Protein AF-A0A959GNX1-F1 (afdb_monomer_lite)

Sequence (245 aa):
MPGQNNDSDHQLISRFFEKELSAEEERTVDKRIQAEPAFAEKVAHFMALHRGARELQKEELEKLYPSGPPAGRRLPWWLWTGLALTLALALYLFFGKGQMPVPPPSGQPIALQTGLAAHEEARRQDPEYFATTMGGDWKADYRAGRYAKARQKLNAELDASDNLANKSRFCYYAGLLNLYPEDEPADLDRAITCLEIAQKEKEDAPLYLLIAYVQAGQLEKARALAAELSAEQMEGLPPKVRQAL

Secondary structure (DSSP, 8-state):
--SHHHHHHHHHHHHHHTT-S-HHHHHHHHHHHHH-HHHHHHHHHHHHHHHHHHHHHHHHHHHHS------PPPPPHHHHHHHHHHHHHHHHHHHSS----PPPPTTS------HHHHHHHHHHS-TTTTTTS---THHHHHHTT-HHHHHHHHHHHHHT-S-SGGGHHHHHHHHHHHHS-SSS---HHHHHHHHHHHTTT-TTHHHHHHHHHHHTT-HHHHHHHHTTS-HHHHHTS-HHHHHH-

Foldseek 3Di:
DPPPVVVVLVVLLVCLVLVVDDPVSVVVLVVCCVVPVVSVVVSVVVVVVLVVVVVVVVVVVCVVDVDDDDPDDDDDPVVVVVVVVVVVVVCCVVPVDDDDPDPPPPDAAQQPPALVSVLVVLCVVCVVCLPPNDDFPLSVCSVVVVLQSSLVRLVVVCVSHPDCLVVLVSLLSNLSSQCHPDPDHRPLVSNLVSLVSNVVPDVCSLQSNLVSCVVVVVLVVSVVSVVVDDPSNLVSHDPVSNVSD

pLDDT: mean 73.05, std 14.88, range [36.09, 92.12]

Radius of gyration: 23.19 Å; chains: 1; bounding box: 75×51×50 Å

Structure (mmCIF, N/CA/C/O backbone):
data_AF-A0A959GNX1-F1
#
_entry.id   AF-A0A959GNX1-F1
#
loop_
_atom_site.group_PDB
_atom_site.id
_atom_site.type_symbol
_atom_site.label_atom_id
_atom_site.label_alt_id
_atom_site.label_comp_id
_atom_site.label_asym_id
_atom_site.label_entity_id
_atom_site.label_seq_id
_atom_site.pdbx_PDB_ins_code
_atom_site.Cartn_x
_atom_site.Cartn_y
_atom_site.Cartn_z
_atom_site.occupancy
_atom_site.B_iso_or_equiv
_atom_site.auth_seq_id
_atom_site.auth_comp_id
_atom_site.auth_asym_id
_atom_site.auth_atom_id
_atom_site.pdbx_PDB_model_num
ATOM 1 N N . MET A 1 1 ? 42.366 -17.844 -9.163 1.00 36.09 1 MET A N 1
ATOM 2 C CA . MET A 1 1 ? 41.399 -17.708 -8.053 1.00 36.09 1 MET A CA 1
ATOM 3 C C . MET A 1 1 ? 40.017 -17.461 -8.663 1.00 36.09 1 MET A C 1
ATOM 5 O O . MET A 1 1 ? 39.846 -16.385 -9.213 1.00 36.09 1 MET A O 1
ATOM 9 N N . PRO A 1 2 ? 39.086 -18.438 -8.686 1.00 40.41 2 PRO A N 1
ATOM 10 C CA . PRO A 1 2 ? 37.860 -18.359 -9.500 1.00 40.41 2 PRO A CA 1
ATOM 11 C C . PRO A 1 2 ? 36.574 -17.938 -8.749 1.00 40.41 2 PRO A C 1
ATOM 13 O O . PRO A 1 2 ? 35.503 -17.976 -9.339 1.00 40.41 2 PRO A O 1
ATOM 16 N N . GLY A 1 3 ? 36.645 -17.554 -7.468 1.00 42.12 3 GLY A N 1
ATOM 17 C CA . GLY A 1 3 ? 35.448 -17.339 -6.635 1.00 42.12 3 GLY A CA 1
ATOM 18 C C . GLY A 1 3 ? 34.850 -15.924 -6.641 1.00 42.12 3 GLY A C 1
ATOM 19 O O . GLY A 1 3 ? 33.643 -15.789 -6.523 1.00 42.12 3 GLY A O 1
ATOM 20 N N . GLN A 1 4 ? 35.654 -14.868 -6.811 1.00 41.16 4 GLN A N 1
ATOM 21 C CA . GLN A 1 4 ? 35.177 -13.486 -6.597 1.00 41.16 4 GLN A CA 1
ATOM 22 C C . GLN A 1 4 ? 34.361 -12.893 -7.759 1.00 41.16 4 GLN A C 1
ATOM 24 O O . GLN A 1 4 ? 33.476 -12.079 -7.518 1.00 41.16 4 GLN A O 1
ATOM 29 N N . ASN A 1 5 ? 34.607 -13.309 -9.007 1.00 49.75 5 ASN A N 1
ATOM 30 C CA . ASN A 1 5 ? 33.861 -12.780 -10.160 1.00 49.75 5 ASN A CA 1
ATOM 31 C C . ASN A 1 5 ? 32.436 -13.347 -10.266 1.00 49.75 5 ASN A C 1
ATOM 33 O O . ASN A 1 5 ? 31.571 -12.699 -10.847 1.00 49.75 5 ASN A O 1
ATOM 37 N N . ASN A 1 6 ? 32.168 -14.536 -9.710 1.00 57.22 6 ASN A N 1
ATOM 38 C CA . ASN A 1 6 ? 30.833 -15.132 -9.785 1.00 57.22 6 ASN A CA 1
ATOM 39 C C . ASN A 1 6 ? 29.820 -14.378 -8.915 1.00 57.22 6 ASN A C 1
ATOM 41 O O . ASN A 1 6 ? 28.733 -14.089 -9.403 1.00 57.22 6 ASN A O 1
ATOM 45 N N . ASP A 1 7 ? 30.180 -13.991 -7.689 1.00 60.91 7 ASP A N 1
ATOM 46 C CA . ASP A 1 7 ? 29.259 -13.278 -6.789 1.00 60.91 7 ASP A CA 1
ATOM 47 C C . ASP A 1 7 ? 28.910 -11.874 -7.308 1.00 60.91 7 ASP A C 1
ATOM 49 O O . ASP A 1 7 ? 27.759 -11.446 -7.233 1.00 60.91 7 ASP A O 1
ATOM 53 N N . SER A 1 8 ? 29.883 -11.185 -7.913 1.00 71.00 8 SER A N 1
ATOM 54 C CA . SER A 1 8 ? 29.674 -9.882 -8.555 1.00 71.00 8 SER A CA 1
ATOM 55 C C . SER A 1 8 ? 28.774 -9.980 -9.791 1.00 71.00 8 SER A C 1
ATOM 57 O O . SER A 1 8 ? 27.892 -9.138 -9.960 1.00 71.00 8 SER A O 1
ATOM 59 N N . ASP A 1 9 ? 28.969 -10.991 -10.643 1.00 76.56 9 ASP A N 1
ATOM 60 C CA . ASP A 1 9 ? 28.123 -11.199 -11.821 1.00 76.56 9 ASP A CA 1
ATOM 61 C C . ASP A 1 9 ? 26.692 -11.571 -11.409 1.00 76.56 9 ASP A C 1
ATOM 63 O O . ASP A 1 9 ? 25.742 -11.056 -11.988 1.00 76.56 9 ASP A O 1
ATOM 67 N N . HIS A 1 10 ? 26.515 -12.418 -10.391 1.00 73.75 10 HIS A N 1
ATOM 68 C CA . HIS A 1 10 ? 25.189 -12.790 -9.897 1.00 73.75 10 HIS A CA 1
ATOM 69 C C . HIS A 1 10 ? 24.420 -11.593 -9.336 1.00 73.75 10 HIS A C 1
ATOM 71 O O . HIS A 1 10 ? 23.265 -11.402 -9.704 1.00 73.75 10 HIS A O 1
ATOM 77 N N . GLN A 1 11 ? 25.056 -10.751 -8.516 1.00 75.50 11 GLN A N 1
ATOM 78 C CA . GLN A 1 11 ? 24.426 -9.531 -8.000 1.00 75.50 11 GLN A CA 1
ATOM 79 C C . GLN A 1 11 ? 24.071 -8.548 -9.119 1.00 75.50 11 GLN A C 1
ATOM 81 O O . GLN A 1 11 ? 22.999 -7.950 -9.094 1.00 75.50 11 GLN A O 1
ATOM 86 N N . LEU A 1 12 ? 24.942 -8.397 -10.122 1.00 79.06 12 LEU A N 1
ATOM 87 C CA . LEU A 1 12 ? 24.686 -7.522 -11.266 1.00 79.06 12 LEU A CA 1
ATOM 88 C C . LEU A 1 12 ? 23.513 -8.027 -12.117 1.00 79.06 12 LEU A C 1
ATOM 90 O O . LEU A 1 12 ? 22.671 -7.232 -12.526 1.00 79.06 12 LEU A O 1
ATOM 94 N N . ILE A 1 13 ? 23.440 -9.339 -12.358 1.00 77.81 13 ILE A N 1
ATOM 95 C CA . ILE A 1 13 ? 22.346 -9.981 -13.099 1.00 77.81 13 ILE A CA 1
ATOM 96 C C . ILE A 1 13 ? 21.031 -9.887 -12.309 1.00 77.81 13 ILE A C 1
ATOM 98 O O . ILE A 1 13 ? 20.000 -9.586 -12.905 1.00 77.81 13 ILE A O 1
ATOM 102 N N . SER A 1 14 ? 21.068 -10.070 -10.984 1.00 73.62 14 SER A N 1
ATOM 103 C CA . SER A 1 14 ? 19.904 -9.878 -10.101 1.00 73.62 14 SER A CA 1
ATOM 104 C C . SER A 1 14 ? 19.381 -8.447 -10.206 1.00 73.62 14 SER A C 1
ATOM 106 O O . SER A 1 14 ? 18.250 -8.233 -10.627 1.00 73.62 14 SER A O 1
ATOM 108 N N . ARG A 1 15 ? 20.251 -7.449 -9.989 1.00 73.94 15 ARG A N 1
ATOM 109 C CA . ARG A 1 15 ? 19.900 -6.022 -10.091 1.00 73.94 15 ARG A CA 1
ATOM 110 C C . ARG A 1 15 ? 19.423 -5.622 -11.488 1.00 73.94 15 ARG A C 1
ATOM 112 O O . ARG A 1 15 ? 18.574 -4.743 -11.612 1.00 73.94 15 ARG A O 1
ATOM 119 N N . PHE A 1 16 ? 19.943 -6.258 -12.541 1.00 79.88 16 PHE A N 1
ATOM 120 C CA . PHE A 1 16 ? 19.471 -6.073 -13.915 1.00 79.88 16 PHE A CA 1
ATOM 121 C C . PHE A 1 16 ? 18.031 -6.578 -14.095 1.00 79.88 16 PHE A C 1
ATOM 123 O O . PHE A 1 16 ? 17.201 -5.855 -14.644 1.00 79.88 16 PHE A O 1
ATOM 130 N N . PHE A 1 17 ? 17.693 -7.770 -13.589 1.00 72.69 17 PHE A N 1
ATOM 131 C CA . PHE A 1 17 ? 16.321 -8.294 -13.647 1.00 72.69 17 PHE A CA 1
ATOM 132 C C . PHE A 1 17 ? 15.344 -7.548 -12.733 1.00 72.69 17 PHE A C 1
ATOM 134 O O . PHE A 1 17 ? 14.187 -7.347 -13.111 1.00 72.69 17 PHE A O 1
ATOM 141 N N . GLU A 1 18 ? 15.829 -7.072 -11.590 1.00 70.19 18 GLU A N 1
ATOM 142 C CA . GLU A 1 18 ? 15.087 -6.277 -10.607 1.00 70.19 18 GLU A CA 1
ATOM 143 C C . GLU A 1 18 ? 14.931 -4.797 -11.028 1.00 70.19 18 GLU A C 1
ATOM 145 O O . GLU A 1 18 ? 14.230 -4.033 -10.367 1.00 70.19 18 GLU A O 1
ATOM 150 N N . LYS A 1 19 ? 15.527 -4.387 -12.164 1.00 69.25 19 LYS A N 1
ATOM 151 C CA . LYS A 1 19 ? 15.549 -3.005 -12.694 1.00 69.25 19 LYS A CA 1
ATOM 152 C C . LYS A 1 19 ? 16.146 -1.971 -11.729 1.00 69.25 19 LYS A C 1
ATOM 154 O O . LYS A 1 19 ? 15.767 -0.802 -11.738 1.00 69.25 19 LYS A O 1
ATOM 159 N N . GLU A 1 20 ? 17.109 -2.395 -10.921 1.00 71.69 20 GLU A N 1
ATOM 160 C CA . GLU A 1 20 ? 17.830 -1.561 -9.950 1.00 71.69 20 GLU A CA 1
ATOM 161 C C . GLU A 1 20 ? 19.125 -0.956 -10.515 1.00 71.69 20 GLU A C 1
ATOM 163 O O . GLU A 1 20 ? 19.941 -0.384 -9.780 1.00 71.69 20 GLU A O 1
ATOM 168 N N . LEU A 1 21 ? 19.349 -1.125 -11.818 1.00 75.12 21 LEU A N 1
ATOM 169 C CA . LEU A 1 21 ? 20.449 -0.506 -12.540 1.00 75.12 21 LEU A CA 1
ATOM 170 C C . LEU A 1 21 ? 20.014 0.849 -13.093 1.00 75.12 21 LEU A C 1
ATOM 172 O O . LEU A 1 21 ? 18.908 1.015 -13.605 1.00 75.12 21 LEU A O 1
ATOM 176 N N . SER A 1 22 ? 20.906 1.831 -13.006 1.00 75.94 22 SER A N 1
ATOM 177 C CA . SER A 1 22 ? 20.746 3.086 -13.735 1.00 75.94 22 SER A CA 1
ATOM 178 C C . SER A 1 22 ? 20.764 2.836 -15.250 1.00 75.94 22 SER A C 1
ATOM 180 O O . SER A 1 22 ? 21.317 1.845 -15.728 1.00 75.94 22 SER A O 1
ATOM 182 N N . ALA A 1 23 ? 20.221 3.765 -16.042 1.00 70.81 23 ALA A N 1
ATOM 183 C CA . ALA A 1 23 ? 20.168 3.627 -17.504 1.00 70.81 23 ALA A CA 1
ATOM 184 C C . ALA A 1 23 ? 21.558 3.476 -18.168 1.00 70.81 23 ALA A C 1
ATOM 186 O O . ALA A 1 23 ? 21.674 2.966 -19.283 1.00 70.81 23 ALA A O 1
ATOM 187 N N . GLU A 1 24 ? 22.625 3.937 -17.510 1.00 74.56 24 GLU A N 1
ATOM 188 C CA . GLU A 1 24 ? 24.009 3.780 -17.971 1.00 74.56 24 GLU A CA 1
ATOM 189 C C . GLU A 1 24 ? 24.571 2.387 -17.645 1.00 74.56 24 GLU A C 1
ATOM 191 O O . GLU A 1 24 ? 25.256 1.779 -18.475 1.00 74.56 24 GLU A O 1
ATOM 196 N N . GLU A 1 25 ? 24.233 1.845 -16.475 1.00 73.81 25 GLU A N 1
ATOM 197 C CA . GLU A 1 25 ? 24.585 0.484 -16.060 1.00 73.81 25 GLU A CA 1
ATOM 198 C C . GLU A 1 25 ? 23.821 -0.566 -16.875 1.00 73.81 25 GLU A C 1
ATOM 200 O O . GLU A 1 25 ? 24.419 -1.539 -17.328 1.00 73.81 25 GLU A O 1
ATOM 205 N N . GLU A 1 26 ? 22.538 -0.336 -17.158 1.00 74.88 26 GLU A N 1
ATOM 206 C CA . GLU A 1 26 ? 21.706 -1.215 -17.991 1.00 74.88 26 GLU A CA 1
ATOM 207 C C . GLU A 1 26 ? 22.290 -1.349 -19.407 1.00 74.88 26 GLU A C 1
ATOM 209 O O . GLU A 1 26 ? 22.545 -2.454 -19.883 1.00 74.88 26 GLU A O 1
ATOM 214 N N . ARG A 1 27 ? 22.670 -0.223 -20.030 1.00 80.56 27 ARG A N 1
ATOM 215 C CA . ARG A 1 27 ? 23.379 -0.215 -21.325 1.00 80.56 27 ARG A CA 1
ATOM 216 C C . ARG A 1 27 ? 24.722 -0.942 -21.278 1.00 80.56 27 ARG A C 1
ATOM 218 O O . ARG A 1 27 ? 25.195 -1.422 -22.309 1.00 80.56 27 ARG A O 1
ATOM 225 N N . THR A 1 28 ? 25.373 -0.971 -20.120 1.00 82.06 28 THR A N 1
ATOM 226 C CA . THR A 1 28 ? 26.649 -1.669 -19.930 1.00 82.06 28 THR A CA 1
ATOM 227 C C . THR A 1 28 ? 26.427 -3.176 -19.833 1.00 82.06 28 THR A C 1
ATOM 229 O O . THR A 1 28 ? 27.155 -3.935 -20.472 1.00 82.06 28 THR A O 1
ATOM 232 N N . VAL A 1 29 ? 25.383 -3.609 -19.124 1.00 81.75 29 VAL A N 1
ATOM 233 C CA . VAL A 1 29 ? 24.965 -5.014 -19.056 1.00 81.75 29 VAL A CA 1
ATOM 234 C C . VAL A 1 29 ? 24.507 -5.519 -20.424 1.00 81.75 29 VAL A C 1
ATOM 236 O O . VAL A 1 29 ? 24.980 -6.566 -20.854 1.00 81.75 29 VAL A O 1
ATOM 239 N N . ASP A 1 30 ? 23.711 -4.748 -21.169 1.00 79.19 30 ASP A N 1
ATOM 240 C CA . ASP A 1 30 ? 23.281 -5.099 -22.531 1.00 79.19 30 ASP A CA 1
ATOM 241 C C . ASP A 1 30 ? 24.466 -5.308 -23.479 1.00 79.19 30 ASP A C 1
ATOM 243 O O . ASP A 1 30 ? 24.535 -6.294 -24.218 1.00 79.19 30 ASP A O 1
ATOM 247 N N . LYS A 1 31 ? 25.445 -4.396 -23.435 1.00 83.12 31 LYS A N 1
ATOM 248 C CA . LYS A 1 31 ? 26.683 -4.532 -24.212 1.00 83.12 31 LYS A CA 1
ATOM 249 C C . LYS A 1 31 ? 27.473 -5.766 -23.797 1.00 83.12 31 LYS A C 1
ATOM 251 O O . LYS A 1 31 ? 28.038 -6.438 -24.656 1.00 83.12 31 LYS A O 1
ATOM 256 N N . ARG A 1 32 ? 27.505 -6.080 -22.502 1.00 85.56 32 ARG A N 1
ATOM 257 C CA . ARG A 1 32 ? 28.223 -7.239 -21.969 1.00 85.56 32 ARG A CA 1
ATOM 258 C C . ARG A 1 32 ? 27.544 -8.555 -22.350 1.00 85.56 32 ARG A C 1
ATOM 260 O O . ARG A 1 32 ? 28.236 -9.482 -22.744 1.00 85.56 32 ARG A O 1
ATOM 267 N N . ILE A 1 33 ? 26.211 -8.615 -22.356 1.00 86.19 33 ILE A N 1
ATOM 268 C CA . ILE A 1 33 ? 25.436 -9.759 -22.870 1.00 86.19 33 ILE A CA 1
ATOM 269 C C . ILE A 1 33 ? 25.754 -10.009 -24.350 1.00 86.19 33 ILE A C 1
ATOM 271 O O . ILE A 1 33 ? 25.907 -11.154 -24.765 1.00 86.19 33 ILE A O 1
ATOM 275 N N . GLN A 1 34 ? 25.886 -8.948 -25.150 1.00 81.12 34 GLN A N 1
ATOM 276 C CA . GLN A 1 34 ? 26.221 -9.068 -26.573 1.00 81.12 34 GLN A CA 1
ATOM 277 C C . GLN A 1 34 ? 27.689 -9.451 -26.818 1.00 81.12 34 GLN A C 1
ATOM 279 O O . GLN A 1 34 ? 27.990 -10.100 -27.819 1.00 81.12 34 GLN A O 1
ATOM 284 N N . ALA A 1 35 ? 28.599 -9.043 -25.930 1.00 81.88 35 ALA A N 1
ATOM 285 C CA . ALA A 1 35 ? 30.039 -9.234 -26.092 1.00 81.88 35 ALA A CA 1
ATOM 286 C C . ALA A 1 35 ? 30.583 -10.520 -25.440 1.00 81.88 35 ALA A C 1
ATOM 288 O O . ALA A 1 35 ? 31.584 -11.058 -25.911 1.00 81.88 35 ALA A O 1
ATOM 289 N N . GLU A 1 36 ? 29.952 -11.021 -24.373 1.00 89.38 36 GLU A N 1
ATOM 290 C CA . GLU A 1 36 ? 30.450 -12.128 -23.547 1.00 89.38 36 GLU A CA 1
ATOM 291 C C . GLU A 1 36 ? 29.456 -13.308 -23.526 1.00 89.38 36 GLU A C 1
ATOM 293 O O . GLU A 1 36 ? 28.518 -13.319 -22.723 1.00 89.38 36 GLU A O 1
ATOM 298 N N . PRO A 1 37 ? 29.677 -14.366 -24.335 1.00 82.81 37 PRO A N 1
ATOM 299 C CA . PRO A 1 37 ? 28.780 -15.525 -24.396 1.00 82.81 37 PRO A CA 1
ATOM 300 C C . PRO A 1 37 ? 28.577 -16.230 -23.047 1.00 82.81 37 PRO A C 1
ATOM 302 O O . PRO A 1 37 ? 27.465 -16.631 -22.719 1.00 82.81 37 PRO A O 1
ATOM 305 N N . ALA A 1 38 ? 29.632 -16.327 -22.229 1.00 79.25 38 ALA A N 1
ATOM 306 C CA . ALA A 1 38 ? 29.561 -16.939 -20.900 1.00 79.25 38 ALA A CA 1
ATOM 307 C C . ALA A 1 38 ? 28.703 -16.123 -19.914 1.00 79.25 38 ALA A C 1
ATOM 309 O O . ALA A 1 38 ? 28.078 -16.685 -19.017 1.00 79.25 38 ALA A O 1
ATOM 310 N N . PHE A 1 39 ? 28.653 -14.798 -20.076 1.00 79.12 39 PHE A N 1
ATOM 311 C CA . PHE A 1 39 ? 27.787 -13.930 -19.281 1.00 79.12 39 PHE A CA 1
ATOM 312 C C . PHE A 1 39 ? 26.333 -14.020 -19.770 1.00 79.12 39 PHE A C 1
ATOM 314 O O . PHE A 1 39 ? 25.418 -14.139 -18.958 1.00 79.12 39 PHE A O 1
ATOM 321 N N . ALA A 1 40 ? 26.116 -14.074 -21.089 1.00 79.06 40 ALA A N 1
ATOM 322 C CA . ALA A 1 40 ? 24.795 -14.291 -21.681 1.00 79.06 40 ALA A CA 1
ATOM 323 C C . ALA A 1 40 ? 24.156 -15.622 -21.242 1.00 79.06 40 ALA A C 1
ATOM 325 O O . ALA A 1 40 ? 22.963 -15.666 -20.944 1.00 79.06 40 ALA A O 1
ATOM 326 N N . GLU A 1 41 ? 24.944 -16.697 -21.142 1.00 76.12 41 GLU A N 1
ATOM 327 C CA . GLU A 1 41 ? 24.472 -18.001 -20.663 1.00 76.12 41 GLU A CA 1
ATOM 328 C C . GLU A 1 41 ? 24.028 -17.948 -19.191 1.00 76.12 41 GLU A C 1
ATOM 330 O O . GLU A 1 41 ? 22.965 -18.468 -18.843 1.00 76.12 41 GLU A O 1
ATOM 335 N N . LYS A 1 42 ? 24.772 -17.236 -18.333 1.00 77.88 42 LYS A N 1
ATOM 336 C CA . LYS A 1 42 ? 24.379 -16.996 -16.933 1.00 77.88 42 LYS A CA 1
ATOM 337 C C . LYS A 1 42 ? 23.074 -16.201 -16.830 1.00 77.88 42 LYS A C 1
ATOM 339 O O . LYS A 1 42 ? 22.205 -16.562 -16.039 1.00 77.88 42 LYS A O 1
ATOM 344 N N . VAL A 1 43 ? 22.919 -15.154 -17.643 1.00 78.44 43 VAL A N 1
ATOM 345 C CA . VAL A 1 43 ? 21.694 -14.335 -17.718 1.00 78.44 43 VAL A CA 1
ATOM 346 C C . VAL A 1 43 ? 20.502 -15.184 -18.171 1.00 78.44 43 VAL A C 1
ATOM 348 O O . VAL A 1 43 ? 19.442 -15.139 -17.549 1.00 78.44 43 VAL A O 1
ATOM 351 N N . ALA A 1 44 ? 20.674 -16.013 -19.204 1.00 76.25 44 ALA A N 1
ATOM 352 C CA . ALA A 1 44 ? 19.639 -16.922 -19.694 1.00 76.25 44 ALA A CA 1
ATOM 353 C C . ALA A 1 44 ? 19.240 -17.979 -18.649 1.00 76.25 44 ALA A C 1
ATOM 355 O O . ALA A 1 44 ? 18.053 -18.269 -18.484 1.00 76.25 44 ALA A O 1
ATOM 356 N N . HIS A 1 45 ? 20.210 -18.523 -17.910 1.00 75.12 45 HIS A N 1
ATOM 357 C CA . HIS A 1 45 ? 19.949 -19.457 -16.817 1.00 75.12 45 HIS A CA 1
ATOM 358 C C . HIS A 1 45 ? 19.135 -18.801 -15.691 1.00 75.12 45 HIS A C 1
ATOM 360 O O . HIS A 1 45 ? 18.132 -19.362 -15.244 1.00 75.12 45 HIS A O 1
ATOM 366 N N . PHE A 1 46 ? 19.498 -17.577 -15.298 1.00 75.19 46 PHE A N 1
ATOM 367 C CA . PHE A 1 46 ? 18.735 -16.795 -14.322 1.00 75.19 46 PHE A CA 1
ATOM 368 C C . PHE A 1 46 ? 17.311 -16.490 -14.805 1.00 75.19 46 PHE A C 1
ATOM 370 O O . PHE A 1 46 ? 16.363 -16.657 -14.040 1.00 75.19 46 PHE A O 1
ATOM 377 N N . MET A 1 47 ? 17.122 -16.142 -16.084 1.00 73.00 47 MET A N 1
ATOM 378 C CA . MET A 1 47 ? 15.779 -15.964 -16.656 1.00 73.00 47 MET A CA 1
ATOM 379 C C . MET A 1 47 ? 14.920 -17.223 -16.560 1.00 73.00 47 MET A C 1
ATOM 381 O O . MET A 1 47 ? 13.723 -17.125 -16.285 1.00 73.00 47 MET A O 1
ATOM 385 N N . ALA A 1 48 ? 15.498 -18.392 -16.840 1.00 73.25 48 ALA A N 1
ATOM 386 C CA . ALA A 1 48 ? 14.770 -19.653 -16.808 1.00 73.25 48 ALA A CA 1
ATOM 387 C C . ALA A 1 48 ? 14.291 -19.984 -15.386 1.00 73.25 48 ALA A C 1
ATOM 389 O O . ALA A 1 48 ? 13.125 -20.335 -15.204 1.00 73.25 48 ALA A O 1
ATOM 390 N N . LEU A 1 49 ? 15.152 -19.785 -14.382 1.00 71.56 49 LEU A N 1
ATOM 391 C CA . LEU A 1 49 ? 14.798 -19.950 -12.969 1.00 71.56 49 LEU A CA 1
ATOM 392 C C . LEU A 1 49 ? 13.689 -18.978 -12.542 1.00 71.56 49 LEU A C 1
ATOM 394 O O . LEU A 1 49 ? 12.697 -19.397 -11.945 1.00 71.56 49 LEU A O 1
ATOM 398 N N . HIS A 1 50 ? 13.801 -17.702 -12.920 1.00 63.72 50 HIS A N 1
ATOM 399 C CA . HIS A 1 50 ? 12.793 -16.694 -12.585 1.00 63.72 50 HIS A CA 1
ATOM 400 C C . HIS A 1 50 ? 11.429 -16.975 -13.222 1.00 63.72 50 HIS A C 1
ATOM 402 O O . HIS A 1 50 ? 10.392 -16.755 -12.597 1.00 63.72 50 HIS A O 1
ATOM 408 N N . ARG A 1 51 ? 11.406 -17.466 -14.469 1.00 66.38 51 ARG A N 1
ATOM 409 C CA . ARG A 1 51 ? 10.157 -17.868 -15.136 1.00 66.38 51 ARG A CA 1
ATOM 410 C C . ARG A 1 51 ? 9.506 -19.060 -14.439 1.00 66.38 51 ARG A C 1
ATOM 412 O O . ARG A 1 51 ? 8.304 -19.011 -14.207 1.00 66.38 51 ARG A O 1
ATOM 419 N N . GLY A 1 52 ? 10.293 -20.067 -14.055 1.00 66.31 52 GLY A N 1
ATOM 420 C CA . GLY A 1 52 ? 9.787 -21.234 -13.327 1.00 66.31 52 GLY A CA 1
ATOM 421 C C . GLY A 1 52 ? 9.167 -20.870 -11.974 1.00 66.31 52 GLY A C 1
ATOM 422 O O . GLY A 1 52 ? 8.087 -21.353 -11.643 1.00 66.31 52 GLY A O 1
ATOM 423 N N . ALA A 1 53 ? 9.790 -19.954 -11.226 1.00 62.75 53 ALA A N 1
ATOM 424 C CA . ALA A 1 53 ? 9.241 -19.460 -9.960 1.00 62.75 53 ALA A CA 1
ATOM 425 C C . ALA A 1 53 ? 7.906 -18.711 -10.143 1.00 62.75 53 ALA A C 1
ATOM 427 O O . ALA A 1 53 ? 6.972 -18.906 -9.365 1.00 62.75 53 ALA A O 1
ATOM 428 N N . ARG A 1 54 ? 7.782 -17.905 -11.209 1.00 55.94 54 ARG A N 1
ATOM 429 C CA . ARG A 1 54 ? 6.541 -17.178 -11.534 1.00 55.94 54 ARG A CA 1
ATOM 430 C C . ARG A 1 54 ? 5.395 -18.100 -11.937 1.00 55.94 54 ARG A C 1
ATOM 432 O O . ARG A 1 54 ? 4.253 -17.831 -11.576 1.00 55.94 54 ARG A O 1
ATOM 439 N N . GLU A 1 55 ? 5.674 -19.159 -12.694 1.00 65.75 55 GLU A N 1
ATOM 440 C CA . GLU A 1 55 ? 4.645 -20.130 -13.087 1.00 65.75 55 GLU A CA 1
ATOM 441 C C . GLU A 1 55 ? 4.115 -20.908 -11.879 1.00 65.75 55 GLU A C 1
ATOM 443 O O . GLU A 1 55 ? 2.901 -21.044 -11.741 1.00 65.75 55 GLU A O 1
ATOM 448 N N . LEU A 1 56 ? 4.996 -21.311 -10.956 1.00 62.41 56 LEU A N 1
ATOM 449 C CA . LEU A 1 56 ? 4.603 -21.974 -9.710 1.00 62.41 56 LEU A CA 1
ATOM 450 C C . LEU A 1 56 ? 3.735 -21.074 -8.823 1.00 62.41 56 LEU A C 1
ATOM 452 O O . LEU A 1 56 ? 2.668 -21.498 -8.387 1.00 62.41 56 LEU A O 1
ATOM 456 N N . GLN A 1 57 ? 4.137 -19.816 -8.619 1.00 57.72 57 GLN A N 1
ATOM 457 C CA . GLN A 1 57 ? 3.330 -18.856 -7.857 1.00 57.72 57 GLN A CA 1
ATOM 458 C C . GLN A 1 57 ? 1.972 -18.594 -8.506 1.00 57.72 57 GLN A C 1
ATOM 460 O O . GLN A 1 57 ? 0.966 -18.488 -7.808 1.00 57.72 57 GLN A O 1
ATOM 465 N N . LYS A 1 58 ? 1.917 -18.497 -9.839 1.00 58.25 58 LYS A N 1
ATOM 466 C CA . LYS A 1 58 ? 0.660 -18.284 -10.560 1.00 58.25 58 LYS A CA 1
ATOM 467 C C . LYS A 1 58 ? -0.293 -19.470 -10.397 1.00 58.25 58 LYS A C 1
ATOM 469 O O . LYS A 1 58 ? -1.483 -19.259 -10.181 1.00 58.25 58 LYS A O 1
ATOM 474 N N . GLU A 1 59 ? 0.220 -20.696 -10.464 1.00 59.50 59 GLU A N 1
ATOM 475 C CA . GLU A 1 59 ? -0.578 -21.908 -10.256 1.00 59.50 59 GLU A CA 1
ATOM 476 C C . GLU A 1 59 ? -1.085 -22.016 -8.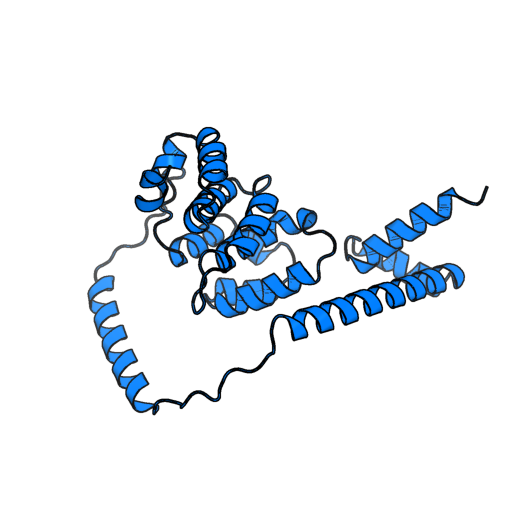805 1.00 59.50 59 GLU A C 1
ATOM 478 O O . GLU A 1 59 ? -2.204 -22.467 -8.556 1.00 59.50 59 GLU A O 1
ATOM 483 N N . GLU A 1 60 ? -0.285 -21.567 -7.836 1.00 60.69 60 GLU A N 1
ATOM 484 C CA . GLU A 1 60 ? -0.656 -21.528 -6.419 1.00 60.69 60 GLU A CA 1
ATOM 485 C C . GLU A 1 60 ? -1.717 -20.448 -6.135 1.00 60.69 60 GLU A C 1
ATOM 487 O O . GLU A 1 60 ? -2.710 -20.708 -5.452 1.00 60.69 60 GLU A O 1
ATOM 492 N N . LEU A 1 61 ? -1.585 -19.273 -6.756 1.00 52.56 61 LEU A N 1
ATOM 493 C CA . LEU A 1 61 ? -2.575 -18.193 -6.716 1.00 52.56 61 LEU A CA 1
ATOM 494 C C . LEU A 1 61 ? -3.901 -18.583 -7.385 1.00 52.56 61 LEU A C 1
ATOM 496 O O . LEU A 1 61 ? -4.958 -18.274 -6.844 1.00 52.56 61 LEU A O 1
ATOM 500 N N . GLU A 1 62 ? -3.880 -19.294 -8.515 1.00 60.00 62 GLU A N 1
ATOM 501 C CA . GLU A 1 62 ? -5.102 -19.786 -9.174 1.00 60.00 62 GLU A CA 1
ATOM 502 C C . GLU A 1 62 ? -5.831 -20.856 -8.342 1.00 60.00 62 GLU A C 1
ATOM 504 O O . GLU A 1 62 ? -7.062 -20.926 -8.376 1.00 60.00 62 GLU A O 1
ATOM 509 N N . LYS A 1 63 ? -5.099 -21.656 -7.553 1.00 59.41 63 LYS A N 1
ATOM 510 C CA . LYS A 1 63 ? -5.685 -22.619 -6.603 1.00 59.41 63 LYS A CA 1
ATOM 511 C C . LYS A 1 63 ? -6.320 -21.934 -5.393 1.00 59.41 63 LYS A C 1
ATOM 513 O O . LYS A 1 63 ? -7.355 -22.398 -4.917 1.00 59.41 63 LYS A O 1
ATOM 518 N N . LEU A 1 64 ? -5.716 -20.851 -4.904 1.00 49.53 64 LEU A N 1
ATOM 519 C CA . LEU A 1 64 ? -6.227 -20.077 -3.767 1.00 49.53 64 LEU A CA 1
ATOM 520 C C . LEU A 1 64 ? -7.379 -19.139 -4.164 1.00 49.53 64 LEU A C 1
ATOM 522 O O . LEU A 1 64 ? -8.281 -18.902 -3.362 1.00 49.53 64 LEU A O 1
ATOM 526 N N . TYR A 1 65 ? -7.387 -18.657 -5.408 1.00 42.59 65 TYR A N 1
ATOM 527 C CA . TYR A 1 65 ? -8.373 -17.715 -5.934 1.00 42.59 65 TYR A CA 1
ATOM 528 C C . TYR A 1 65 ? -8.858 -18.156 -7.325 1.00 42.59 65 TYR A C 1
ATOM 530 O O . TYR A 1 65 ? -8.410 -17.611 -8.340 1.00 42.59 65 TYR A O 1
ATOM 538 N N . PRO A 1 66 ? -9.793 -19.123 -7.414 1.00 50.56 66 PRO A N 1
ATOM 539 C CA . PRO A 1 66 ? -10.377 -19.510 -8.691 1.00 50.56 66 PRO A CA 1
ATOM 540 C C . PRO A 1 66 ? -11.082 -18.299 -9.313 1.00 50.56 66 PRO A C 1
ATOM 542 O O . PRO A 1 66 ? -12.070 -17.777 -8.793 1.00 50.56 66 PRO A O 1
ATOM 545 N N . SER A 1 67 ? -10.547 -17.817 -10.430 1.00 47.91 67 SER A N 1
ATOM 546 C CA . SER A 1 67 ? -11.038 -16.621 -11.104 1.00 47.91 67 SER A CA 1
ATOM 547 C C . SER A 1 67 ? -12.325 -16.927 -11.872 1.00 47.91 67 SER A C 1
ATOM 549 O O . SER A 1 67 ? -12.320 -17.496 -12.960 1.00 47.91 67 SER A O 1
ATOM 551 N N . GLY A 1 68 ? -13.458 -16.508 -11.309 1.00 45.97 68 GLY A N 1
ATOM 552 C CA . GLY A 1 68 ? -14.731 -16.479 -12.018 1.00 45.97 68 GLY A CA 1
ATOM 553 C C . GLY A 1 68 ? -15.811 -15.734 -11.234 1.00 45.97 68 GLY A C 1
ATOM 554 O O . GLY A 1 68 ? -16.331 -16.290 -10.269 1.00 45.97 68 GLY A O 1
ATOM 555 N N . PRO A 1 69 ? -16.207 -14.506 -11.619 1.00 49.75 69 PRO A N 1
ATOM 556 C CA . PRO A 1 69 ? -17.404 -13.906 -11.047 1.00 49.75 69 PRO A CA 1
ATOM 557 C C . PRO A 1 69 ? -18.639 -14.715 -11.491 1.00 49.75 69 PRO A C 1
ATOM 559 O O . PRO A 1 69 ? -18.745 -15.057 -12.675 1.00 49.75 69 PRO A O 1
ATOM 562 N N . PRO A 1 70 ? -19.608 -15.013 -10.600 1.00 48.31 70 PRO A N 1
ATOM 563 C CA . PRO A 1 70 ? -20.888 -15.555 -11.034 1.00 48.31 70 PRO A CA 1
ATOM 564 C C . PRO A 1 70 ? -21.549 -14.541 -11.972 1.00 48.31 70 PRO A C 1
ATOM 566 O O . PRO A 1 70 ? -21.495 -13.335 -11.731 1.00 48.31 70 PRO A O 1
ATOM 569 N N . ALA A 1 71 ? -22.162 -15.022 -13.054 1.00 51.47 71 ALA A N 1
ATOM 570 C CA . ALA A 1 71 ? -22.851 -14.196 -14.041 1.00 51.47 71 ALA A CA 1
ATOM 571 C C . ALA A 1 71 ? -23.973 -13.369 -13.378 1.00 51.47 71 ALA A C 1
ATOM 573 O O . ALA A 1 71 ? -25.114 -13.811 -13.240 1.00 51.47 71 ALA A O 1
ATOM 574 N N . GLY A 1 72 ? -23.630 -12.161 -12.930 1.00 49.38 72 GLY A N 1
ATOM 575 C CA . GLY A 1 72 ? -24.526 -11.244 -12.241 1.00 49.38 72 GLY A CA 1
ATOM 576 C C . GLY A 1 72 ? -25.534 -10.631 -13.207 1.00 49.38 72 GLY A C 1
ATOM 577 O O . GLY A 1 72 ? -25.172 -10.050 -14.232 1.00 49.38 72 GLY A O 1
ATOM 578 N N . ARG A 1 73 ? -26.822 -10.757 -12.873 1.00 53.97 73 ARG A N 1
ATOM 579 C CA . ARG A 1 73 ? -27.940 -10.145 -13.602 1.00 53.97 73 ARG A CA 1
ATOM 580 C C . ARG A 1 73 ? -27.741 -8.628 -13.695 1.00 53.97 73 ARG A C 1
ATOM 582 O O . ARG A 1 73 ? -27.756 -7.934 -12.684 1.00 53.97 73 ARG A O 1
ATOM 589 N N . ARG A 1 74 ? -27.595 -8.110 -14.917 1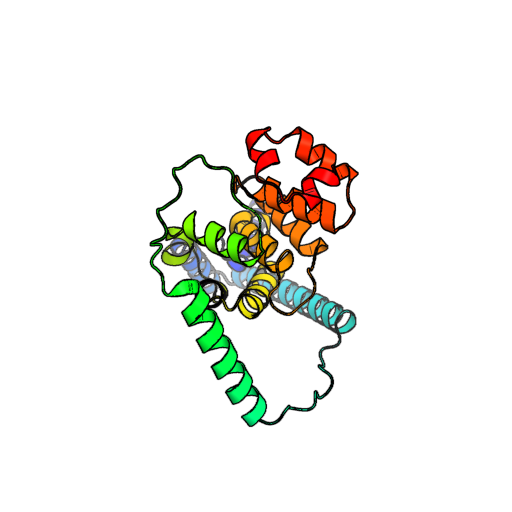.00 58.03 74 ARG A N 1
ATOM 590 C CA . ARG A 1 74 ? -27.530 -6.667 -15.183 1.00 58.03 74 ARG A CA 1
ATOM 591 C C . ARG A 1 74 ? -28.895 -6.030 -14.912 1.00 58.03 74 ARG A C 1
ATOM 593 O O .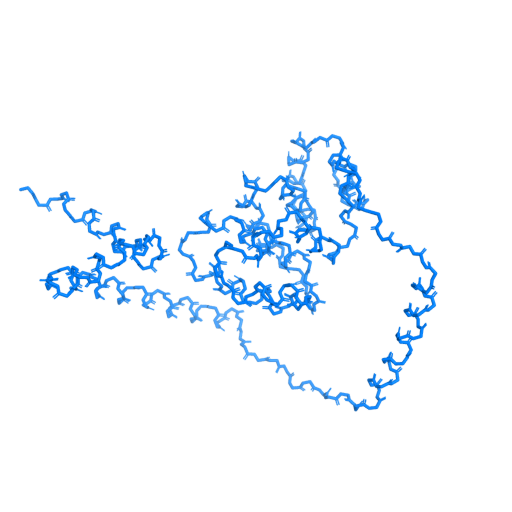 ARG A 1 74 ? -29.881 -6.391 -15.551 1.00 58.03 74 ARG A O 1
ATOM 600 N N . LEU A 1 75 ? -28.944 -5.083 -13.976 1.00 64.06 75 LEU A N 1
ATOM 601 C CA . LEU A 1 75 ? -30.106 -4.217 -13.770 1.00 64.06 75 LEU A CA 1
ATOM 602 C C . LEU A 1 75 ? -30.317 -3.317 -15.000 1.00 64.06 75 LEU A C 1
ATOM 604 O O . LEU A 1 75 ? -29.340 -2.904 -15.633 1.00 64.06 75 LEU A O 1
ATOM 608 N N . PRO A 1 76 ? -31.571 -3.005 -15.358 1.00 73.75 76 PRO A N 1
ATOM 609 C CA . PRO A 1 76 ? -31.865 -2.222 -16.546 1.00 73.75 76 PRO A CA 1
ATOM 610 C C . PRO A 1 76 ? -31.405 -0.762 -16.400 1.00 73.75 76 PRO A C 1
ATOM 612 O O . PRO A 1 76 ? -31.504 -0.149 -15.338 1.00 73.75 76 PRO A O 1
ATOM 615 N N . TRP A 1 77 ? -30.908 -0.202 -17.503 1.00 67.50 77 TRP A N 1
ATOM 616 C CA . TRP A 1 77 ? -30.197 1.082 -17.578 1.00 67.50 77 TRP A CA 1
ATOM 617 C C . TRP A 1 77 ? -30.979 2.306 -17.053 1.00 67.50 77 TRP A C 1
ATOM 619 O O . TRP A 1 77 ? -30.371 3.271 -16.602 1.00 67.50 77 TRP A O 1
ATOM 629 N N . TRP A 1 78 ? -32.314 2.260 -17.046 1.00 67.56 78 TRP A N 1
ATOM 630 C CA . TRP A 1 78 ? -33.174 3.359 -16.588 1.00 67.56 78 TRP A CA 1
ATOM 631 C C . TRP A 1 78 ? -33.199 3.538 -15.058 1.00 67.56 78 TRP A C 1
ATOM 633 O O . TRP A 1 78 ? -33.493 4.627 -14.565 1.00 67.56 78 TRP A O 1
ATOM 643 N N . LEU A 1 79 ? -32.837 2.506 -14.284 1.00 70.94 79 LEU A N 1
ATOM 644 C CA . LEU A 1 79 ? -32.659 2.647 -12.832 1.00 70.94 79 LEU A CA 1
ATOM 645 C C . LEU A 1 79 ? -31.426 3.498 -12.500 1.00 70.94 79 LEU A C 1
ATOM 647 O O . LEU A 1 79 ? -31.448 4.275 -11.546 1.00 70.94 79 LEU A O 1
ATOM 651 N N . TRP A 1 80 ? -30.384 3.426 -13.332 1.00 66.06 80 TRP A N 1
ATOM 652 C CA . TRP A 1 80 ? -29.165 4.218 -13.163 1.00 66.06 80 TRP A CA 1
ATOM 653 C C . TRP A 1 80 ? -29.399 5.707 -13.419 1.00 66.06 80 TRP A C 1
ATOM 655 O O . TRP A 1 80 ? -28.845 6.543 -12.707 1.00 66.06 80 TRP A O 1
ATOM 665 N N . THR A 1 81 ? -30.265 6.058 -14.375 1.00 70.19 81 THR A N 1
ATOM 666 C CA . THR A 1 81 ? -30.595 7.464 -14.659 1.00 70.19 81 THR A CA 1
ATOM 667 C C . THR A 1 81 ? -31.383 8.116 -13.525 1.00 70.19 81 THR A C 1
ATOM 669 O O . THR A 1 81 ? -31.147 9.280 -13.214 1.00 70.19 81 THR A O 1
ATOM 672 N N . GLY A 1 82 ? -32.272 7.362 -12.865 1.00 66.56 82 GLY A N 1
ATOM 673 C CA . GLY A 1 82 ? -32.992 7.846 -11.684 1.00 66.56 82 GLY A CA 1
ATOM 674 C C . GLY A 1 82 ? -32.053 8.100 -10.505 1.00 66.56 82 GLY A C 1
ATOM 675 O O . GLY A 1 82 ? -32.098 9.172 -9.904 1.00 66.56 82 GLY A O 1
ATOM 676 N N . LEU A 1 83 ? -31.145 7.153 -10.239 1.00 67.06 83 LEU A N 1
ATOM 677 C CA . LEU A 1 83 ? -30.174 7.254 -9.148 1.00 67.06 83 LEU A CA 1
ATOM 678 C C . LEU A 1 83 ? -29.212 8.440 -9.342 1.00 67.06 83 LEU A C 1
ATOM 680 O O . LEU A 1 83 ? -28.947 9.190 -8.401 1.00 67.06 83 LEU A O 1
ATOM 684 N N . ALA A 1 84 ? -28.739 8.644 -10.576 1.00 68.62 84 ALA A N 1
ATOM 685 C CA . ALA A 1 84 ? -27.843 9.743 -10.926 1.00 68.62 84 ALA A CA 1
ATOM 686 C C . ALA A 1 84 ? -28.500 11.117 -10.715 1.00 68.62 84 ALA A C 1
ATOM 688 O O . ALA A 1 84 ? -27.863 12.028 -10.187 1.00 68.62 84 ALA A O 1
ATOM 689 N N . LEU A 1 85 ? -29.783 11.260 -11.066 1.00 69.88 85 LEU A N 1
ATOM 690 C CA . LEU A 1 85 ? -30.509 12.521 -10.906 1.00 69.88 85 LEU A CA 1
ATOM 691 C C . LEU A 1 85 ? -30.744 12.858 -9.425 1.00 69.88 85 LEU A C 1
ATOM 693 O O . LEU A 1 85 ? -30.565 14.005 -9.014 1.00 69.88 85 LEU A O 1
ATOM 697 N N . THR A 1 86 ? -31.091 11.856 -8.609 1.00 70.25 86 THR A N 1
ATOM 698 C CA . THR A 1 86 ? -31.262 12.042 -7.160 1.00 70.25 86 THR A CA 1
ATOM 699 C C . THR A 1 86 ? -29.947 12.372 -6.461 1.00 70.25 86 THR A C 1
ATOM 701 O O . THR A 1 86 ? -29.922 13.225 -5.576 1.00 70.25 86 THR A O 1
ATOM 704 N N . LEU A 1 87 ? -28.841 11.756 -6.893 1.00 75.81 87 LEU A N 1
ATOM 705 C CA . LEU A 1 87 ? -27.520 12.008 -6.325 1.00 75.81 87 LEU A CA 1
ATOM 706 C C . LEU A 1 87 ? -27.006 13.406 -6.699 1.00 75.81 87 LEU A C 1
ATOM 708 O O . LEU A 1 87 ? -26.476 14.110 -5.844 1.00 75.81 87 LEU A O 1
ATOM 712 N N . ALA A 1 88 ? -27.226 13.849 -7.941 1.00 70.12 88 ALA A N 1
ATOM 713 C CA . ALA A 1 88 ? -26.856 15.192 -8.386 1.00 70.12 88 ALA A CA 1
ATOM 714 C C . ALA A 1 88 ? -27.625 16.289 -7.629 1.00 70.12 88 ALA A C 1
ATOM 716 O O . ALA A 1 88 ? -27.035 17.293 -7.232 1.00 70.12 88 ALA A O 1
ATOM 717 N N . LEU A 1 89 ? -28.923 16.083 -7.372 1.00 70.75 89 LEU A N 1
ATOM 718 C CA . LEU A 1 89 ? -29.738 17.028 -6.604 1.00 70.75 89 LEU A CA 1
ATOM 719 C C . LEU A 1 89 ? -29.321 17.071 -5.124 1.00 70.75 89 LEU A C 1
ATOM 721 O O . LEU A 1 89 ? -29.242 18.152 -4.540 1.00 70.75 89 LEU A O 1
ATOM 725 N N . ALA A 1 90 ? -28.998 15.916 -4.533 1.00 68.38 90 ALA A N 1
ATOM 726 C CA . ALA A 1 90 ? -28.484 15.834 -3.167 1.00 68.38 90 ALA A CA 1
ATOM 727 C C . ALA A 1 90 ? -27.116 16.529 -3.023 1.00 68.38 90 ALA A C 1
ATOM 729 O O . ALA A 1 90 ? -26.917 17.297 -2.084 1.00 68.38 90 ALA A O 1
ATOM 730 N N . LEU A 1 91 ? -26.204 16.330 -3.983 1.00 70.44 91 LEU A N 1
ATOM 731 C CA . LEU A 1 91 ? -24.892 16.985 -4.013 1.00 70.44 91 LEU A CA 1
ATOM 732 C C . LEU A 1 91 ? -25.006 18.504 -4.196 1.00 70.44 91 LEU A C 1
ATOM 734 O O . LEU A 1 91 ? -24.315 19.256 -3.512 1.00 70.44 91 LEU A O 1
ATOM 738 N N . TYR A 1 92 ? -25.905 18.971 -5.064 1.00 69.50 92 TYR A N 1
ATOM 739 C CA . TYR A 1 92 ? -26.125 20.404 -5.271 1.00 69.50 92 TYR A CA 1
ATOM 740 C C . TYR A 1 92 ? -26.632 21.104 -4.000 1.00 69.50 92 TYR A C 1
ATOM 742 O O . TYR A 1 92 ? -26.183 22.204 -3.674 1.00 69.50 92 TYR A O 1
ATOM 750 N N . LEU A 1 93 ? -27.517 20.450 -3.239 1.00 68.31 93 LEU A N 1
ATOM 751 C CA . LEU A 1 93 ? -28.024 20.987 -1.974 1.00 68.31 93 LEU A CA 1
ATOM 752 C C . LEU A 1 93 ? -26.977 20.967 -0.850 1.00 68.31 93 LEU A C 1
ATOM 754 O O . LEU A 1 93 ? -26.971 21.882 -0.028 1.00 68.31 93 LEU A O 1
ATOM 758 N N . PHE A 1 94 ? -26.083 19.973 -0.822 1.00 58.94 94 PHE A N 1
ATOM 759 C CA . PHE A 1 94 ? -25.051 19.864 0.217 1.00 58.94 94 PHE A CA 1
ATOM 760 C C . PHE A 1 94 ? -23.818 20.749 -0.031 1.00 58.94 94 PHE A C 1
ATOM 762 O O . PHE A 1 94 ? -23.228 21.239 0.927 1.00 58.94 94 PHE A O 1
ATOM 769 N N . PHE A 1 95 ? -23.441 20.996 -1.290 1.00 58.44 95 PHE A N 1
ATOM 770 C CA . PHE A 1 95 ? -22.196 21.702 -1.638 1.00 58.44 95 PHE A CA 1
ATOM 771 C C . PHE A 1 95 ? -22.404 23.098 -2.264 1.00 58.44 95 PHE A C 1
ATOM 773 O O . PHE A 1 95 ? -21.437 23.826 -2.478 1.00 58.44 95 PHE A O 1
ATOM 780 N N . GLY A 1 96 ? -23.648 23.519 -2.534 1.00 46.91 96 GLY A N 1
ATOM 781 C CA . GLY A 1 96 ? -23.965 24.770 -3.243 1.00 46.91 96 GLY A CA 1
ATOM 782 C C . GLY A 1 96 ? -23.736 26.082 -2.474 1.00 46.91 96 GLY A C 1
ATOM 783 O O . GLY A 1 96 ? -23.837 27.157 -3.065 1.00 46.91 96 GLY A O 1
ATOM 784 N N . LYS A 1 97 ? -23.406 26.044 -1.176 1.00 46.03 97 LYS A N 1
ATOM 785 C CA . LYS A 1 97 ? -23.017 27.242 -0.409 1.00 46.03 97 LYS A CA 1
ATOM 786 C C . LYS A 1 97 ? -21.554 27.166 0.016 1.00 46.03 97 LYS A C 1
ATOM 788 O O . LYS A 1 97 ? -21.231 26.674 1.087 1.00 46.03 97 LYS A O 1
ATOM 793 N N . GLY A 1 98 ? -20.714 27.696 -0.871 1.00 51.22 98 GLY A N 1
ATOM 794 C CA . GLY A 1 98 ? -19.363 28.212 -0.654 1.00 51.22 98 GLY A CA 1
ATOM 795 C C . GLY A 1 98 ? -18.668 27.859 0.659 1.00 51.22 98 GLY A C 1
ATOM 796 O O . GLY A 1 98 ? -18.761 28.601 1.632 1.00 51.22 98 GLY A O 1
ATOM 797 N N . GLN A 1 99 ? -17.843 26.820 0.615 1.00 39.88 99 GLN A N 1
ATOM 798 C CA . GLN A 1 99 ? -16.604 26.781 1.380 1.00 39.88 99 GLN A CA 1
ATOM 799 C C . GLN A 1 99 ? -15.494 26.406 0.403 1.00 39.88 99 GLN A C 1
ATOM 801 O O . GLN A 1 99 ? -15.419 25.274 -0.070 1.00 39.88 99 GLN A O 1
ATOM 806 N N . MET A 1 100 ? -14.661 27.385 0.044 1.00 43.12 100 MET A N 1
ATOM 807 C CA . MET A 1 100 ? -13.351 27.058 -0.509 1.00 43.12 100 MET A CA 1
ATOM 808 C C . MET A 1 100 ? -12.588 26.300 0.583 1.00 43.12 100 MET A C 1
ATOM 810 O O . MET A 1 100 ? -12.570 26.786 1.718 1.00 43.12 100 MET A O 1
ATOM 814 N N . PRO A 1 101 ? -11.981 25.138 0.292 1.00 40.03 101 PRO A N 1
ATOM 815 C CA . PRO A 1 101 ? -11.137 24.470 1.265 1.00 40.03 101 PRO A CA 1
ATOM 816 C C . PRO A 1 101 ? -9.918 25.360 1.507 1.00 40.03 101 PRO A C 1
ATOM 818 O O . PRO A 1 101 ? -9.027 25.478 0.668 1.00 40.03 101 PRO A O 1
ATOM 821 N N . VAL A 1 102 ? -9.921 26.035 2.654 1.00 46.72 102 VAL A N 1
ATOM 822 C CA . VAL A 1 102 ? -8.725 26.649 3.220 1.00 46.72 102 VAL A CA 1
ATOM 823 C C . VAL A 1 102 ? -7.743 25.499 3.467 1.00 46.72 102 VAL A C 1
ATOM 825 O O . VAL A 1 102 ? -8.147 24.507 4.081 1.00 46.72 102 VAL A O 1
ATOM 828 N N . PRO A 1 103 ? -6.496 25.564 2.967 1.00 41.47 103 PRO A N 1
ATOM 829 C CA . PRO A 1 103 ? -5.501 24.558 3.305 1.00 41.47 103 PRO A CA 1
ATOM 830 C C . PRO A 1 103 ? -5.354 24.527 4.834 1.00 41.47 103 PRO A C 1
ATOM 832 O O . PRO A 1 103 ? -5.233 25.598 5.440 1.00 41.47 103 PRO A O 1
ATOM 835 N N . PRO A 1 104 ? -5.416 23.351 5.482 1.00 39.97 104 PRO A N 1
ATOM 836 C CA . PRO A 1 104 ? -5.208 23.289 6.917 1.00 39.97 104 PRO A CA 1
ATOM 837 C C . PRO A 1 104 ? -3.804 23.827 7.237 1.00 39.97 104 PRO A C 1
ATOM 839 O O . PRO A 1 104 ? -2.863 23.577 6.476 1.00 39.97 104 PRO A O 1
ATOM 842 N N . PRO A 1 105 ? -3.641 24.594 8.330 1.00 38.03 105 PRO A N 1
ATOM 843 C CA . PRO A 1 105 ? -2.319 24.985 8.786 1.00 38.03 105 PRO A CA 1
ATOM 844 C C . PRO A 1 105 ? -1.506 23.719 9.073 1.00 38.03 105 PRO A C 1
ATOM 846 O O . PRO A 1 105 ? -2.005 22.780 9.697 1.00 38.03 105 PRO A O 1
ATOM 849 N N . SER A 1 106 ? -0.262 23.700 8.597 1.00 41.16 106 SER A N 1
ATOM 850 C CA . SER A 1 106 ? 0.728 22.662 8.886 1.00 41.16 106 SER A CA 1
ATOM 851 C C . SER A 1 106 ? 0.836 22.482 10.405 1.00 41.16 106 SER A C 1
ATOM 853 O O . SER A 1 106 ? 1.392 23.350 11.079 1.00 41.16 106 SER A O 1
ATOM 855 N N . GLY A 1 107 ? 0.243 21.411 10.938 1.00 41.06 107 GLY A N 1
ATOM 856 C CA . GLY A 1 107 ? 0.206 21.122 12.376 1.00 41.06 107 GLY A CA 1
ATOM 857 C C . GLY A 1 107 ? -1.166 20.789 12.976 1.00 41.06 107 GLY A C 1
ATOM 858 O O . GLY A 1 107 ? -1.245 20.615 14.185 1.00 41.06 107 GLY A O 1
ATOM 859 N N . GLN A 1 108 ? -2.255 20.695 12.198 1.00 37.34 108 GLN A N 1
ATOM 860 C CA . GLN A 1 108 ? -3.496 20.096 12.718 1.00 37.34 108 GLN A CA 1
ATOM 861 C C . GLN A 1 108 ? -3.453 18.560 12.663 1.00 37.34 108 GLN A C 1
ATOM 863 O O . GLN A 1 108 ? -2.941 18.012 11.683 1.00 37.34 108 GLN A O 1
ATOM 868 N N . PRO A 1 109 ? -4.010 17.862 13.674 1.00 43.72 109 PRO A N 1
ATOM 869 C CA . PRO A 1 109 ? -4.064 16.406 13.690 1.00 43.72 109 PRO A CA 1
ATOM 870 C C . PRO A 1 109 ? -4.837 15.894 12.472 1.00 43.72 109 PRO A C 1
ATOM 872 O O . PRO A 1 109 ? -5.942 16.355 12.169 1.00 43.72 109 PRO A O 1
ATOM 875 N N . ILE A 1 110 ? -4.230 14.946 11.761 1.00 50.16 110 ILE A N 1
ATOM 876 C CA . ILE A 1 110 ? -4.759 14.360 10.529 1.00 50.16 110 ILE A CA 1
ATOM 877 C C . ILE A 1 110 ? -6.101 13.701 10.849 1.00 50.16 110 ILE A C 1
ATOM 879 O O . ILE A 1 110 ? -6.173 12.730 11.599 1.00 50.16 110 ILE A O 1
ATOM 883 N N . ALA A 1 111 ? -7.185 14.227 10.284 1.00 47.78 111 ALA A N 1
ATOM 884 C CA . ALA A 1 111 ? -8.510 13.649 10.445 1.00 47.78 111 ALA A CA 1
ATOM 885 C C . ALA A 1 111 ? -8.625 12.369 9.597 1.00 47.78 111 ALA A C 1
ATOM 887 O O . ALA A 1 111 ? -9.064 12.405 8.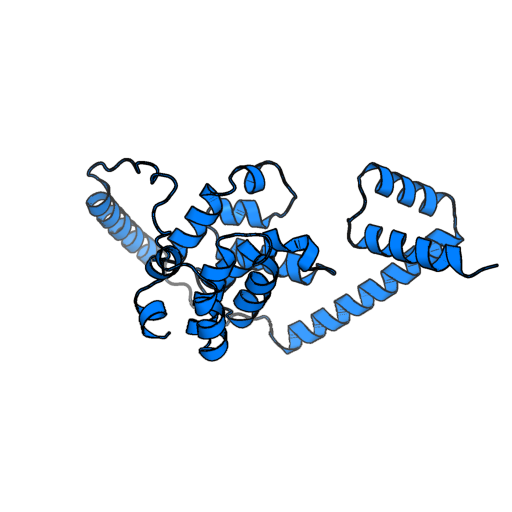449 1.00 47.78 111 ALA A O 1
ATOM 888 N N . LEU A 1 112 ? -8.282 11.218 10.181 1.00 56.34 112 LEU A N 1
ATOM 889 C CA . LEU A 1 112 ? -8.353 9.877 9.573 1.00 56.34 112 LEU A CA 1
ATOM 890 C C . LEU A 1 112 ? -9.806 9.355 9.460 1.00 56.34 112 LEU A C 1
ATOM 892 O O . LEU A 1 112 ? -10.099 8.191 9.724 1.00 56.34 112 LEU A O 1
ATOM 896 N N . GLN A 1 113 ? -10.763 10.238 9.157 1.00 50.28 113 GLN A N 1
ATOM 897 C CA . GLN A 1 113 ? -12.194 9.995 9.380 1.00 50.28 113 GLN A CA 1
ATOM 898 C C . GLN A 1 113 ? -12.847 9.077 8.337 1.00 50.28 113 GLN A C 1
ATOM 900 O O . GLN A 1 113 ? -13.855 8.444 8.648 1.00 50.28 113 GLN A O 1
ATOM 905 N N . THR A 1 114 ? -12.296 8.979 7.120 1.00 56.12 114 THR A N 1
ATOM 906 C CA . THR A 1 114 ? -12.797 8.086 6.059 1.00 56.12 114 THR A CA 1
ATOM 907 C C . THR A 1 114 ? -11.667 7.612 5.145 1.00 56.12 114 THR A C 1
ATOM 909 O O . THR A 1 114 ? -10.656 8.298 4.995 1.00 56.12 114 THR A O 1
ATOM 912 N N . GLY A 1 115 ? -11.866 6.470 4.482 1.00 60.44 115 GLY A N 1
ATOM 913 C CA . GLY A 1 115 ? -10.909 5.938 3.511 1.00 60.44 115 GLY A CA 1
ATOM 914 C C . GLY A 1 115 ? -10.608 6.881 2.344 1.00 60.44 115 GLY A C 1
ATOM 915 O O . GLY A 1 115 ? -9.459 7.035 1.943 1.00 60.44 115 GLY A O 1
ATOM 916 N N . LEU A 1 116 ? -11.621 7.608 1.858 1.00 63.78 116 LEU A N 1
ATOM 917 C CA . LEU A 1 116 ? -11.443 8.601 0.796 1.00 63.78 116 LEU A CA 1
ATOM 918 C C . LEU A 1 116 ? -10.587 9.794 1.259 1.00 63.78 116 LEU A C 1
ATOM 920 O O . LEU A 1 116 ? -9.699 10.226 0.528 1.00 63.78 116 LEU A O 1
ATOM 924 N N . ALA A 1 117 ? -10.805 10.283 2.486 1.00 65.56 117 ALA A N 1
ATOM 925 C CA . ALA A 1 117 ? -9.997 11.359 3.062 1.00 65.56 117 ALA A CA 1
ATOM 926 C C . ALA A 1 117 ? -8.529 10.938 3.243 1.00 65.56 117 ALA A C 1
ATOM 928 O O . ALA A 1 117 ? -7.632 11.726 2.952 1.00 65.56 117 ALA A O 1
ATOM 929 N N . ALA A 1 118 ? -8.280 9.683 3.634 1.00 66.56 118 ALA A N 1
ATOM 930 C CA . ALA A 1 118 ? -6.931 9.128 3.730 1.00 66.56 118 ALA A CA 1
ATOM 931 C C . ALA A 1 118 ? -6.209 9.124 2.369 1.00 66.56 118 ALA A C 1
ATOM 933 O O . ALA A 1 118 ? -5.051 9.531 2.267 1.00 66.56 118 ALA A O 1
ATOM 934 N N . HIS A 1 119 ? -6.907 8.732 1.297 1.00 73.12 119 HIS A N 1
ATOM 935 C CA . HIS A 1 119 ? -6.339 8.739 -0.051 1.00 73.12 119 HIS A CA 1
ATOM 936 C C . HIS A 1 119 ? -6.054 10.145 -0.586 1.00 73.12 119 HIS A C 1
ATOM 938 O O . HIS A 1 119 ? -5.021 10.364 -1.228 1.00 73.12 119 HIS A O 1
ATOM 944 N N . GLU A 1 120 ? -6.957 11.094 -0.332 1.00 71.56 120 GLU A N 1
ATOM 945 C CA . GLU A 1 120 ? -6.787 12.488 -0.737 1.00 71.56 120 GLU A CA 1
ATOM 946 C C . GLU A 1 120 ? -5.633 13.169 -0.003 1.00 71.56 120 GLU A C 1
ATOM 948 O O . GLU A 1 120 ? -4.874 13.912 -0.629 1.00 71.56 120 GLU A O 1
ATOM 953 N N . GLU A 1 121 ? -5.473 12.889 1.289 1.00 72.06 121 GLU A N 1
ATOM 954 C CA . GLU A 1 121 ? -4.399 13.446 2.106 1.00 72.06 121 GLU A CA 1
ATOM 955 C C . GLU A 1 121 ? -3.035 12.888 1.688 1.00 72.06 121 GLU A C 1
ATOM 957 O O . GLU A 1 121 ? -2.118 13.652 1.385 1.00 72.06 121 GLU A O 1
ATOM 962 N N . ALA A 1 122 ? -2.939 11.569 1.491 1.00 69.88 122 ALA A N 1
ATOM 963 C CA . ALA A 1 122 ? -1.736 10.919 0.970 1.00 69.88 122 ALA A CA 1
ATOM 964 C C . ALA A 1 122 ? -1.292 11.468 -0.402 1.00 69.88 122 ALA A C 1
ATOM 966 O O . ALA A 1 122 ? -0.115 11.393 -0.764 1.00 69.88 122 ALA A O 1
ATOM 967 N N . ARG A 1 123 ? -2.227 12.022 -1.187 1.00 70.94 123 ARG A N 1
ATOM 968 C CA . ARG A 1 123 ? -1.928 12.720 -2.445 1.00 70.94 123 ARG A CA 1
ATOM 969 C C . ARG A 1 123 ? -1.448 14.155 -2.217 1.00 70.94 123 ARG A C 1
ATOM 971 O O . ARG A 1 123 ? -0.583 14.611 -2.958 1.00 70.94 123 ARG A O 1
ATOM 978 N N . ARG A 1 124 ? -2.014 14.881 -1.246 1.00 69.62 124 ARG A N 1
ATOM 979 C CA . ARG A 1 124 ? -1.612 16.267 -0.936 1.00 69.62 124 ARG A CA 1
ATOM 980 C C . ARG A 1 124 ? -0.199 16.355 -0.382 1.00 69.62 124 ARG A C 1
ATOM 982 O O . ARG A 1 124 ? 0.495 17.315 -0.693 1.00 69.62 124 ARG A O 1
ATOM 989 N N . GLN A 1 125 ? 0.207 15.369 0.407 1.00 67.94 125 GLN A N 1
ATOM 990 C CA . GLN A 1 125 ? 1.517 15.353 1.052 1.00 67.94 125 GLN A CA 1
ATOM 991 C C . GLN A 1 125 ? 2.674 15.092 0.083 1.00 67.94 125 GLN A C 1
ATOM 993 O O . GLN A 1 125 ? 3.798 15.494 0.364 1.00 67.94 125 GLN A O 1
ATOM 998 N N . ASP A 1 126 ? 2.421 14.433 -1.052 1.00 65.88 126 ASP A N 1
ATOM 999 C CA . ASP A 1 126 ? 3.482 14.040 -1.986 1.00 65.88 126 ASP A CA 1
ATOM 1000 C C . ASP A 1 126 ? 3.080 14.260 -3.462 1.00 65.88 126 ASP A C 1
ATOM 1002 O O . ASP A 1 126 ? 2.965 13.310 -4.244 1.00 65.88 126 ASP A O 1
ATOM 1006 N N . PRO A 1 127 ? 2.807 15.515 -3.877 1.00 63.72 127 PRO A N 1
ATOM 1007 C CA . PRO A 1 127 ? 2.337 15.810 -5.229 1.00 63.72 127 PRO A CA 1
ATOM 1008 C C . PRO A 1 127 ? 3.409 15.516 -6.289 1.00 63.72 127 PRO A C 1
ATOM 1010 O O . PRO A 1 127 ? 3.076 15.082 -7.395 1.00 63.72 127 PRO A O 1
ATOM 1013 N N . GLU A 1 128 ? 4.689 15.701 -5.948 1.00 62.66 128 GLU A N 1
ATOM 1014 C CA . GLU A 1 128 ? 5.816 15.412 -6.838 1.00 62.66 128 GLU A CA 1
ATOM 1015 C C . GLU A 1 128 ? 5.972 13.911 -7.092 1.00 62.66 128 GLU A C 1
ATOM 1017 O O . GLU A 1 128 ? 6.196 13.507 -8.228 1.00 62.66 128 GLU A O 1
ATOM 1022 N N . TYR A 1 129 ? 5.731 13.045 -6.107 1.00 63.03 129 TYR A N 1
ATOM 1023 C CA . TYR A 1 129 ? 5.799 11.595 -6.309 1.00 63.03 129 TYR A CA 1
ATOM 1024 C C . TYR A 1 129 ? 4.811 11.059 -7.360 1.00 63.03 129 TYR A C 1
ATOM 1026 O O . TYR A 1 129 ? 5.095 10.086 -8.074 1.00 63.03 129 TYR A O 1
ATOM 1034 N N . PHE A 1 130 ? 3.653 11.703 -7.507 1.00 59.91 130 PHE A N 1
ATOM 1035 C CA . PHE A 1 130 ? 2.705 11.385 -8.576 1.00 59.91 130 PHE A CA 1
ATOM 1036 C C . PHE A 1 130 ? 3.058 12.038 -9.923 1.00 59.91 130 PHE A C 1
ATOM 1038 O O . PHE A 1 130 ? 2.467 11.666 -10.944 1.00 59.91 130 PHE A O 1
ATOM 1045 N N . ALA A 1 131 ? 3.990 12.995 -9.941 1.00 57.44 131 ALA A N 1
ATOM 1046 C CA . ALA A 1 131 ? 4.362 13.786 -11.110 1.00 57.44 131 ALA A CA 1
ATOM 1047 C C . ALA A 1 131 ? 5.717 13.396 -11.7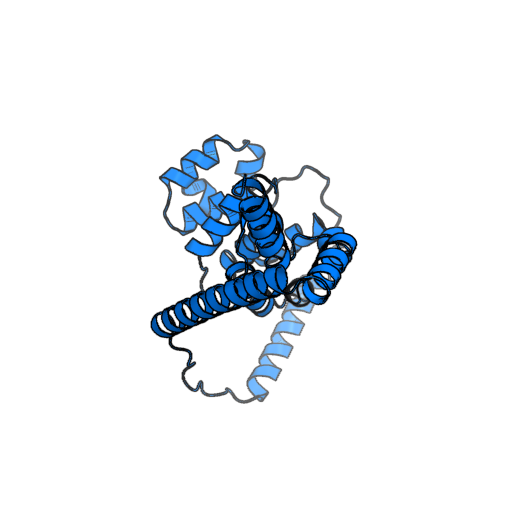30 1.00 57.44 131 ALA A C 1
ATOM 1049 O O . ALA A 1 131 ? 5.817 13.373 -12.955 1.00 57.44 131 ALA A O 1
ATOM 1050 N N . THR A 1 132 ? 6.740 13.087 -10.931 1.00 53.47 132 THR A N 1
ATOM 1051 C CA . THR A 1 132 ? 8.143 13.031 -11.387 1.00 53.47 132 THR A CA 1
ATOM 1052 C C . THR A 1 132 ? 8.874 11.732 -11.041 1.00 53.47 132 THR A C 1
ATOM 1054 O O . THR A 1 132 ? 9.814 11.368 -11.747 1.00 53.47 132 THR A O 1
ATOM 1057 N N . THR A 1 133 ? 8.443 10.991 -10.015 1.00 48.94 133 THR A N 1
ATOM 1058 C CA . THR A 1 133 ? 9.274 9.927 -9.421 1.00 48.94 133 THR A CA 1
ATOM 1059 C C . THR A 1 133 ? 8.664 8.538 -9.609 1.00 48.94 133 THR A C 1
ATOM 1061 O O . THR A 1 133 ? 7.718 8.164 -8.922 1.00 48.94 133 THR A O 1
ATOM 1064 N N . MET A 1 134 ? 9.256 7.754 -10.513 1.00 48.22 134 MET A N 1
ATOM 1065 C CA . MET A 1 134 ? 8.979 6.337 -10.803 1.00 48.22 134 MET A CA 1
ATOM 1066 C C . MET A 1 134 ? 7.605 5.991 -11.407 1.00 48.22 134 MET A C 1
ATOM 1068 O O . MET A 1 134 ? 6.557 6.512 -11.021 1.00 48.22 134 MET A O 1
ATOM 1072 N N . GLY A 1 135 ? 7.641 5.088 -12.391 1.00 56.84 135 GLY A N 1
ATOM 1073 C CA . GLY A 1 135 ? 6.493 4.599 -13.153 1.00 56.84 135 GLY A CA 1
ATOM 1074 C C . GLY A 1 135 ? 5.496 3.772 -12.339 1.00 56.84 135 GLY A C 1
ATOM 1075 O O . GLY A 1 135 ? 5.686 3.517 -11.154 1.00 56.84 135 GLY A O 1
ATOM 1076 N N . GLY A 1 136 ? 4.401 3.403 -13.003 1.00 64.81 136 GLY A N 1
ATOM 1077 C CA . GLY A 1 136 ? 3.323 2.592 -12.444 1.00 64.81 136 GLY A CA 1
ATOM 1078 C C . GLY A 1 136 ? 1.967 3.075 -12.949 1.00 64.81 136 GLY A C 1
ATOM 1079 O O . GLY A 1 136 ? 1.480 4.138 -12.553 1.00 64.81 136 GLY A O 1
ATOM 1080 N N . ASP A 1 137 ? 1.327 2.286 -13.813 1.00 79.00 137 ASP A N 1
ATOM 1081 C CA . ASP A 1 137 ? 0.026 2.620 -14.413 1.00 79.00 137 ASP A CA 1
ATOM 1082 C C . ASP A 1 137 ? -1.102 2.756 -13.372 1.00 79.00 137 ASP A C 1
ATOM 1084 O O . ASP A 1 137 ? -2.170 3.292 -13.674 1.00 79.00 137 ASP A O 1
ATOM 1088 N N . TRP A 1 138 ? -0.873 2.297 -12.136 1.00 85.00 138 TRP A N 1
ATOM 1089 C CA . TRP A 1 138 ? -1.780 2.455 -11.000 1.00 85.00 138 TRP A CA 1
ATOM 1090 C C . TRP A 1 138 ? -1.914 3.913 -10.543 1.00 85.00 138 TRP A C 1
ATOM 1092 O O . TRP A 1 138 ? -2.988 4.315 -10.101 1.00 85.00 138 TRP A O 1
ATOM 1102 N N . LYS A 1 139 ? -0.871 4.746 -10.694 1.00 83.25 139 LYS A N 1
ATOM 1103 C CA . LYS A 1 139 ? -0.878 6.153 -10.243 1.00 83.25 139 LYS A CA 1
ATOM 1104 C C . LYS A 1 139 ? -1.913 6.998 -10.981 1.00 83.25 139 LYS A C 1
ATOM 1106 O O . LYS A 1 139 ? -2.453 7.954 -10.425 1.00 83.25 139 LYS A O 1
ATOM 1111 N N . ALA A 1 140 ? -2.157 6.696 -12.256 1.00 81.19 140 ALA A N 1
ATOM 1112 C CA . ALA A 1 140 ? -3.166 7.385 -13.058 1.00 81.19 140 ALA A CA 1
ATOM 1113 C C . ALA A 1 140 ? -4.586 7.035 -12.589 1.00 81.19 140 ALA A C 1
ATOM 1115 O O . ALA A 1 140 ? -5.449 7.909 -12.526 1.00 81.19 140 ALA A O 1
ATOM 1116 N N . ASP A 1 141 ? -4.813 5.772 -12.221 1.00 83.56 141 ASP A N 1
ATOM 1117 C CA . ASP A 1 141 ? -6.075 5.328 -11.632 1.00 83.56 141 ASP A CA 1
ATOM 1118 C C . ASP A 1 141 ? -6.276 5.917 -10.235 1.00 83.56 141 ASP A C 1
ATOM 1120 O O . ASP A 1 141 ? -7.341 6.467 -9.966 1.00 83.56 141 ASP A O 1
ATOM 1124 N N . TYR A 1 142 ? -5.231 5.924 -9.406 1.00 82.94 142 TYR A N 1
ATOM 1125 C CA . TYR A 1 142 ? -5.254 6.513 -8.067 1.00 82.94 142 TYR A CA 1
ATOM 1126 C C . TYR A 1 142 ? -5.607 8.005 -8.111 1.00 82.94 142 TYR A C 1
ATOM 1128 O O . TYR A 1 142 ? -6.503 8.465 -7.410 1.00 82.94 142 TYR A O 1
ATOM 1136 N N . ARG A 1 143 ? -4.967 8.774 -9.006 1.00 79.75 143 ARG A N 1
ATOM 1137 C CA . ARG A 1 143 ? -5.256 10.208 -9.195 1.00 79.75 143 ARG A CA 1
ATOM 1138 C C . ARG A 1 143 ? -6.675 10.483 -9.672 1.00 79.75 143 ARG A C 1
ATOM 1140 O O . ARG A 1 143 ? -7.233 11.526 -9.341 1.00 79.75 143 ARG A O 1
ATOM 1147 N N . ALA A 1 144 ? -7.229 9.572 -10.462 1.00 79.56 144 ALA A N 1
ATOM 1148 C CA . ALA A 1 144 ? -8.582 9.676 -10.978 1.00 79.56 144 ALA A CA 1
ATOM 1149 C C . ALA A 1 144 ? -9.643 9.113 -10.016 1.00 79.56 144 ALA A C 1
ATOM 1151 O O . ALA A 1 144 ? -10.796 8.988 -10.421 1.00 79.56 144 ALA A O 1
ATOM 1152 N N . GLY A 1 145 ? -9.259 8.743 -8.786 1.00 76.69 145 GLY A N 1
ATOM 1153 C CA . GLY A 1 145 ? -10.161 8.174 -7.785 1.00 76.69 145 GLY A CA 1
ATOM 1154 C C . GLY A 1 145 ? -10.649 6.764 -8.114 1.00 76.69 145 GLY A C 1
ATOM 1155 O O . GLY A 1 145 ? -11.607 6.303 -7.514 1.00 76.69 145 GLY A O 1
ATOM 1156 N N . ARG A 1 146 ? -10.017 6.072 -9.072 1.00 81.31 146 ARG A N 1
ATOM 1157 C CA . ARG A 1 146 ? -10.332 4.682 -9.433 1.00 81.31 146 ARG A CA 1
ATOM 1158 C C . ARG A 1 146 ? -9.537 3.737 -8.538 1.00 81.31 146 ARG A C 1
ATOM 1160 O O . ARG A 1 146 ? -8.631 3.042 -9.010 1.00 81.31 146 ARG A O 1
ATOM 1167 N N . TYR A 1 147 ? -9.833 3.761 -7.243 1.00 84.31 147 TYR A N 1
ATOM 1168 C CA . TYR A 1 147 ? -9.020 3.107 -6.222 1.00 84.31 147 TYR A CA 1
ATOM 1169 C C . TYR A 1 147 ? -9.021 1.586 -6.366 1.00 84.31 147 TYR A C 1
ATOM 1171 O O . TYR A 1 147 ? -7.957 0.987 -6.243 1.00 84.31 147 TYR A O 1
ATOM 1179 N N . ALA A 1 148 ? -10.136 0.969 -6.768 1.00 84.12 148 ALA A N 1
ATOM 1180 C CA . ALA A 1 148 ? -10.180 -0.471 -7.050 1.00 84.12 148 ALA A CA 1
ATOM 1181 C C . ALA A 1 148 ? -9.155 -0.898 -8.125 1.00 84.12 148 ALA A C 1
ATOM 1183 O O . ALA A 1 148 ? -8.370 -1.832 -7.948 1.00 84.12 148 ALA A O 1
ATOM 1184 N N . LYS A 1 149 ? -9.081 -0.145 -9.233 1.00 86.62 149 LYS A N 1
ATOM 1185 C CA . LYS A 1 149 ? -8.110 -0.402 -10.314 1.00 86.62 149 LYS A CA 1
ATOM 1186 C C . LYS A 1 149 ? -6.679 -0.102 -9.889 1.00 86.62 149 LYS A C 1
ATOM 1188 O O . LYS A 1 149 ? -5.766 -0.843 -10.252 1.00 86.62 149 LYS A O 1
ATOM 1193 N N . ALA A 1 150 ? -6.482 0.978 -9.134 1.00 87.75 150 ALA A N 1
ATOM 1194 C CA . ALA A 1 150 ? -5.176 1.319 -8.587 1.00 87.75 150 ALA A CA 1
ATOM 1195 C C . ALA A 1 150 ? -4.670 0.214 -7.652 1.00 87.75 150 ALA A C 1
ATOM 1197 O O . ALA A 1 150 ? -3.523 -0.200 -7.785 1.00 87.75 150 ALA A O 1
ATOM 1198 N N . ARG A 1 151 ? -5.538 -0.317 -6.782 1.00 91.00 151 ARG A N 1
ATOM 1199 C CA . ARG A 1 151 ? -5.252 -1.433 -5.873 1.00 91.00 151 ARG A CA 1
ATOM 1200 C C . ARG A 1 151 ? -4.828 -2.674 -6.640 1.00 91.00 151 ARG A C 1
ATOM 1202 O O . ARG A 1 151 ? -3.765 -3.213 -6.361 1.00 91.00 151 ARG A O 1
ATOM 1209 N N . GLN A 1 152 ? -5.608 -3.086 -7.640 1.00 90.56 152 GLN A N 1
ATOM 1210 C CA . GLN A 1 152 ? -5.288 -4.261 -8.452 1.00 90.56 152 GLN A CA 1
ATOM 1211 C C . GLN A 1 152 ? -3.912 -4.131 -9.119 1.00 90.56 152 GLN A C 1
ATOM 1213 O O . GLN A 1 152 ? -3.086 -5.037 -9.029 1.00 90.56 152 GLN A O 1
ATOM 1218 N N . LYS A 1 153 ? -3.655 -2.996 -9.779 1.00 89.75 153 LYS A N 1
ATOM 1219 C CA . LYS A 1 153 ? -2.394 -2.755 -10.488 1.00 89.75 153 LYS A CA 1
ATOM 1220 C C . LYS A 1 153 ? -1.202 -2.644 -9.539 1.00 89.75 153 LYS A C 1
ATOM 1222 O O . LYS A 1 153 ? -0.150 -3.196 -9.837 1.00 89.75 153 LYS A O 1
ATOM 1227 N N . LEU A 1 154 ? -1.367 -1.944 -8.418 1.00 89.75 154 LEU A N 1
ATOM 1228 C CA . LEU A 1 154 ? -0.301 -1.755 -7.441 1.00 89.75 154 LEU A CA 1
ATOM 1229 C C . LEU A 1 154 ? 0.034 -3.061 -6.720 1.00 89.75 154 LEU A C 1
ATOM 1231 O O . LEU A 1 154 ? 1.206 -3.391 -6.603 1.00 89.75 154 LEU A O 1
ATOM 1235 N N . ASN A 1 155 ? -0.969 -3.841 -6.308 1.00 90.44 155 ASN A N 1
ATOM 1236 C CA . ASN A 1 155 ? -0.733 -5.153 -5.707 1.00 90.44 155 ASN A CA 1
ATOM 1237 C C . ASN A 1 155 ? -0.005 -6.079 -6.692 1.00 90.44 155 ASN A C 1
ATOM 1239 O O . ASN A 1 155 ? 0.984 -6.688 -6.311 1.00 90.44 155 ASN A O 1
ATOM 1243 N N . ALA A 1 156 ? -0.405 -6.109 -7.969 1.00 87.94 156 ALA A N 1
ATOM 1244 C CA . ALA A 1 156 ? 0.302 -6.892 -8.986 1.00 87.94 156 ALA A CA 1
ATOM 1245 C C . ALA A 1 156 ? 1.761 -6.435 -9.188 1.00 87.94 156 ALA A C 1
ATOM 1247 O O . ALA A 1 156 ? 2.646 -7.253 -9.430 1.00 87.94 156 ALA A O 1
ATOM 1248 N N . GLU A 1 157 ? 2.029 -5.132 -9.088 1.00 86.25 157 GLU A N 1
ATOM 1249 C CA . GLU A 1 157 ? 3.382 -4.577 -9.180 1.00 86.25 157 GLU A CA 1
ATOM 1250 C C . GLU A 1 157 ? 4.249 -4.885 -7.947 1.00 86.25 157 GLU A C 1
ATOM 1252 O O . GLU A 1 157 ? 5.470 -5.040 -8.074 1.00 86.25 157 GLU A O 1
ATOM 1257 N N . LEU A 1 158 ? 3.640 -4.960 -6.763 1.00 86.75 158 LEU A N 1
ATOM 1258 C CA . LEU A 1 158 ? 4.308 -5.383 -5.534 1.00 86.75 158 LEU A CA 1
ATOM 1259 C C . LEU A 1 158 ? 4.552 -6.895 -5.527 1.00 86.75 158 LEU A C 1
ATOM 1261 O O . LEU A 1 158 ? 5.645 -7.313 -5.172 1.00 86.75 158 LEU A O 1
ATOM 1265 N N . ASP A 1 159 ? 3.605 -7.697 -6.008 1.00 86.06 159 ASP A N 1
ATOM 1266 C CA . ASP A 1 159 ? 3.750 -9.156 -6.112 1.00 86.06 159 ASP A CA 1
ATOM 1267 C C . ASP A 1 159 ? 4.826 -9.563 -7.119 1.00 86.06 159 ASP A C 1
ATOM 1269 O O . ASP A 1 159 ? 5.492 -10.581 -6.958 1.00 86.06 159 ASP A O 1
ATOM 1273 N N . ALA A 1 160 ? 5.027 -8.747 -8.154 1.00 82.56 160 ALA A N 1
ATOM 1274 C CA . ALA A 1 160 ? 6.111 -8.917 -9.113 1.00 82.56 160 ALA A CA 1
ATOM 1275 C C . ALA A 1 160 ? 7.465 -8.366 -8.619 1.00 82.56 160 ALA A C 1
ATOM 1277 O O . ALA A 1 160 ? 8.425 -8.376 -9.391 1.00 82.56 160 ALA A O 1
ATOM 1278 N N . SER A 1 161 ? 7.535 -7.823 -7.398 1.00 77.25 161 SER A N 1
ATOM 1279 C CA . SER A 1 161 ? 8.730 -7.195 -6.834 1.00 77.25 161 SER A CA 1
ATOM 1280 C C . SER A 1 161 ? 9.510 -8.165 -5.956 1.00 77.25 161 SER A C 1
ATOM 1282 O O . SER A 1 161 ? 8.977 -8.655 -4.966 1.00 77.25 161 SER A O 1
ATOM 1284 N N . ASP A 1 162 ? 10.800 -8.337 -6.232 1.00 71.44 162 ASP A N 1
ATOM 1285 C CA . ASP A 1 162 ? 11.661 -9.214 -5.427 1.00 71.44 162 ASP A CA 1
ATOM 1286 C C . ASP A 1 162 ? 12.072 -8.567 -4.086 1.00 71.44 162 ASP A C 1
ATOM 1288 O O . ASP A 1 162 ? 12.323 -9.260 -3.101 1.00 71.44 162 ASP A O 1
ATOM 1292 N N . ASN A 1 163 ? 12.061 -7.227 -4.007 1.00 70.88 163 ASN A N 1
ATOM 1293 C CA . ASN A 1 163 ? 12.336 -6.478 -2.779 1.00 70.88 163 ASN A CA 1
ATOM 1294 C C . ASN A 1 163 ? 11.263 -5.413 -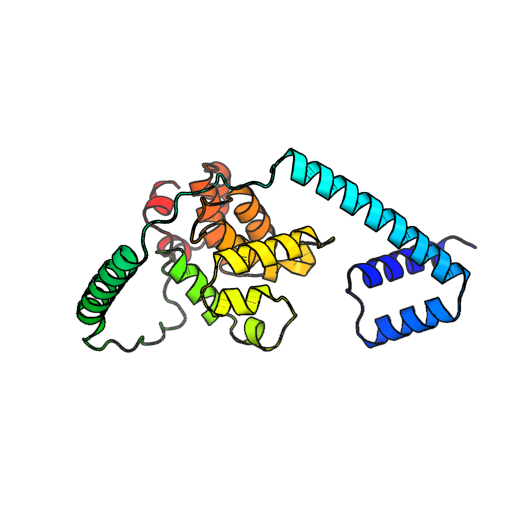2.486 1.00 70.88 163 ASN A C 1
ATOM 1296 O O . ASN A 1 163 ? 11.271 -4.314 -3.044 1.00 70.88 163 ASN A O 1
ATOM 1300 N N . LEU A 1 164 ? 10.341 -5.722 -1.568 1.00 66.62 164 LEU A N 1
ATOM 1301 C CA . LEU A 1 164 ? 9.303 -4.781 -1.126 1.00 66.62 164 LEU A CA 1
ATOM 1302 C C . LEU A 1 164 ? 9.855 -3.611 -0.297 1.00 66.62 164 LEU A C 1
ATOM 1304 O O . LEU A 1 164 ? 9.239 -2.548 -0.283 1.00 66.62 164 LEU A O 1
ATOM 1308 N N . ALA A 1 165 ? 11.010 -3.762 0.362 1.00 60.56 165 ALA A N 1
ATOM 1309 C CA . ALA A 1 165 ? 11.617 -2.688 1.152 1.00 60.56 165 ALA A CA 1
ATOM 1310 C C . ALA A 1 165 ? 12.101 -1.537 0.260 1.00 60.56 165 ALA A C 1
ATOM 1312 O O . ALA A 1 165 ? 11.890 -0.377 0.598 1.00 60.56 165 ALA A O 1
ATOM 1313 N N . ASN A 1 166 ? 12.620 -1.844 -0.934 1.00 63.19 166 ASN A N 1
ATOM 1314 C CA . ASN A 1 166 ? 12.968 -0.838 -1.949 1.00 63.19 166 ASN A CA 1
ATOM 1315 C C . ASN A 1 166 ? 11.726 -0.160 -2.560 1.00 63.19 166 ASN A C 1
ATOM 1317 O O . ASN A 1 166 ? 11.825 0.870 -3.228 1.00 63.19 166 ASN A O 1
ATOM 1321 N N . LYS A 1 167 ? 10.541 -0.725 -2.300 1.00 74.00 167 LYS A N 1
ATOM 1322 C CA . LYS A 1 167 ? 9.228 -0.205 -2.683 1.00 74.00 167 LYS A CA 1
ATOM 1323 C C . LYS A 1 167 ? 8.404 0.256 -1.477 1.00 74.00 167 LYS A C 1
ATOM 1325 O O . LYS A 1 167 ? 7.199 0.431 -1.607 1.00 74.00 167 LYS A O 1
ATOM 1330 N N . SER A 1 168 ? 9.017 0.524 -0.330 1.00 76.00 168 SER A N 1
ATOM 1331 C CA . SER A 1 168 ? 8.380 1.079 0.881 1.00 76.00 168 SER A CA 1
ATOM 1332 C C . SER A 1 168 ? 7.370 2.209 0.607 1.00 76.00 168 SER A C 1
ATOM 1334 O O . SER A 1 168 ? 6.257 2.205 1.134 1.00 76.00 168 SER A O 1
ATOM 1336 N N . ARG A 1 169 ? 7.698 3.147 -0.290 1.00 74.06 169 ARG A N 1
ATOM 1337 C CA . ARG A 1 169 ? 6.794 4.233 -0.707 1.00 74.06 169 ARG A CA 1
ATOM 1338 C C . ARG A 1 169 ? 5.563 3.730 -1.459 1.00 74.06 169 ARG A C 1
ATOM 1340 O O . ARG A 1 169 ? 4.502 4.330 -1.345 1.00 74.06 169 ARG A O 1
ATOM 1347 N N . PHE A 1 170 ? 5.685 2.646 -2.218 1.00 85.56 170 PHE A N 1
ATOM 1348 C CA . PHE A 1 170 ? 4.584 1.997 -2.934 1.00 85.56 170 PHE A CA 1
ATOM 1349 C C . PHE A 1 170 ? 3.747 1.191 -1.937 1.00 85.56 170 PHE A C 1
ATOM 1351 O O . PHE A 1 170 ? 2.520 1.249 -1.985 1.00 85.56 170 PHE A O 1
ATOM 1358 N N . CYS A 1 171 ? 4.411 0.527 -0.987 1.00 86.31 171 CYS A N 1
ATOM 1359 C CA . CYS A 1 171 ? 3.784 -0.165 0.130 1.00 86.31 171 CYS A CA 1
ATOM 1360 C C . CYS A 1 171 ? 2.920 0.788 0.968 1.00 86.31 171 CYS A C 1
ATOM 1362 O O . CYS A 1 171 ? 1.827 0.407 1.359 1.00 86.31 171 CYS A O 1
ATOM 1364 N N . TYR A 1 172 ? 3.292 2.058 1.150 1.00 88.69 172 TYR A N 1
ATOM 1365 C CA . TYR A 1 172 ? 2.401 3.022 1.810 1.00 88.69 172 TYR A CA 1
ATOM 1366 C C . TYR A 1 172 ? 1.034 3.138 1.110 1.00 88.69 172 TYR A C 1
ATOM 1368 O O . TYR A 1 172 ? -0.012 2.939 1.728 1.00 88.69 172 TYR A O 1
ATOM 1376 N N . TYR A 1 173 ? 1.029 3.393 -0.203 1.00 88.81 173 TYR A N 1
ATOM 1377 C CA . TYR A 1 173 ? -0.212 3.530 -0.973 1.00 88.81 173 TYR A CA 1
ATOM 1378 C C . TYR A 1 173 ? -0.971 2.208 -1.104 1.00 88.81 173 TYR A C 1
ATOM 1380 O O . TYR A 1 173 ? -2.200 2.207 -1.058 1.00 88.81 173 TYR A O 1
ATOM 1388 N N . ALA A 1 174 ? -0.265 1.083 -1.226 1.00 90.81 174 ALA A N 1
ATOM 1389 C CA . ALA A 1 174 ? -0.885 -0.237 -1.209 1.00 90.81 174 ALA A CA 1
ATOM 1390 C C . ALA A 1 174 ? -1.541 -0.520 0.144 1.00 90.81 174 ALA A C 1
ATOM 1392 O O . ALA A 1 174 ? -2.667 -1.004 0.189 1.00 90.81 174 ALA A O 1
ATOM 1393 N N . GLY A 1 175 ? -0.878 -0.147 1.237 1.00 91.44 175 GLY A N 1
ATOM 1394 C CA . GLY A 1 175 ? -1.404 -0.201 2.592 1.00 91.44 175 GLY A CA 1
ATOM 1395 C C . GLY A 1 175 ? -2.746 0.508 2.703 1.00 91.44 175 GLY A C 1
ATOM 1396 O O . GLY A 1 175 ? -3.735 -0.097 3.105 1.00 91.44 175 GLY A O 1
ATOM 1397 N N . LEU A 1 176 ? -2.808 1.757 2.234 1.00 91.00 176 LEU A N 1
ATOM 1398 C CA . LEU A 1 176 ? -4.049 2.531 2.203 1.00 91.00 176 LEU A CA 1
ATOM 1399 C C . LEU A 1 176 ? -5.128 1.882 1.332 1.00 91.00 176 LEU A C 1
ATOM 1401 O O . LEU A 1 176 ? -6.270 1.780 1.761 1.00 91.00 176 LEU A O 1
ATOM 1405 N N . LEU A 1 177 ? -4.781 1.432 0.123 1.00 90.81 177 LEU A N 1
ATOM 1406 C CA . LEU A 1 177 ? -5.744 0.850 -0.822 1.00 90.81 177 LEU A CA 1
ATOM 1407 C C . LEU A 1 177 ? -6.328 -0.479 -0.333 1.00 90.81 177 LEU A C 1
ATOM 1409 O O . LEU A 1 177 ? -7.465 -0.800 -0.664 1.00 90.81 177 LEU A O 1
ATOM 1413 N N . ASN A 1 178 ? -5.558 -1.254 0.432 1.00 91.69 178 ASN A N 1
ATOM 1414 C CA . ASN A 1 178 ? -6.022 -2.507 1.022 1.00 91.69 178 ASN A CA 1
ATOM 1415 C C . ASN A 1 178 ? -6.748 -2.287 2.362 1.00 91.69 178 ASN A C 1
ATOM 1417 O O . ASN A 1 178 ? -7.648 -3.060 2.679 1.00 91.69 178 ASN A O 1
ATOM 1421 N N . LEU A 1 179 ? -6.416 -1.226 3.111 1.00 89.44 179 LEU A N 1
ATOM 1422 C CA . LEU A 1 179 ? -7.117 -0.830 4.341 1.00 89.44 179 LEU A CA 1
ATOM 1423 C C . LEU A 1 179 ? -8.470 -0.159 4.055 1.00 89.44 179 LEU A C 1
ATOM 1425 O O . LEU A 1 179 ? -9.429 -0.340 4.805 1.00 89.44 179 LEU A O 1
ATOM 1429 N N . TYR A 1 180 ? -8.550 0.607 2.967 1.00 85.81 180 TYR A N 1
ATOM 1430 C CA . TYR A 1 180 ? -9.721 1.386 2.571 1.00 85.81 180 TYR A CA 1
ATOM 1431 C C . TYR A 1 180 ? -10.144 1.123 1.116 1.00 85.81 180 TYR A C 1
ATOM 1433 O O . TYR A 1 180 ? -10.134 2.034 0.286 1.00 85.81 180 TYR A O 1
ATOM 1441 N N . PRO A 1 181 ? -10.530 -0.115 0.779 1.00 81.62 181 PRO A N 1
ATOM 1442 C CA . PRO A 1 181 ? -11.017 -0.443 -0.558 1.00 81.62 181 PRO A CA 1
ATOM 1443 C C . PRO A 1 181 ? -12.349 0.250 -0.887 1.00 81.62 181 PRO A C 1
ATOM 1445 O O . PRO A 1 181 ? -13.140 0.594 -0.008 1.00 81.62 181 PRO A O 1
ATOM 1448 N N . GLU A 1 182 ? -12.600 0.437 -2.183 1.00 75.69 182 GLU A N 1
ATOM 1449 C CA . GLU A 1 182 ? -13.791 1.117 -2.708 1.00 75.69 182 GLU A CA 1
ATOM 1450 C C . GLU A 1 182 ? -15.011 0.183 -2.802 1.00 75.69 182 GLU A C 1
ATOM 1452 O O . GLU A 1 182 ? -16.130 0.576 -2.474 1.00 75.69 182 GLU A O 1
ATOM 1457 N N . ASP A 1 183 ? -14.795 -1.050 -3.253 1.00 76.25 183 ASP A N 1
ATOM 1458 C CA . ASP A 1 183 ? -15.827 -1.988 -3.708 1.00 76.25 183 ASP A CA 1
ATOM 1459 C C . ASP A 1 183 ? -15.715 -3.395 -3.094 1.00 76.25 183 ASP A C 1
ATOM 1461 O O . ASP A 1 183 ? -16.584 -4.243 -3.307 1.00 76.25 183 ASP A O 1
ATOM 1465 N N . GLU A 1 184 ? -14.685 -3.634 -2.287 1.00 77.50 184 GLU A N 1
ATOM 1466 C CA . GLU A 1 184 ? -14.355 -4.927 -1.688 1.00 77.50 184 GLU A CA 1
ATOM 1467 C C . GLU A 1 184 ? -14.152 -4.807 -0.171 1.00 77.50 184 GLU A C 1
ATOM 1469 O O . GLU A 1 184 ? -13.977 -3.704 0.342 1.00 77.50 184 GLU A O 1
ATOM 1474 N N . PRO A 1 185 ? -14.177 -5.915 0.591 1.00 82.56 185 PRO A N 1
ATOM 1475 C CA . PRO A 1 185 ? -13.722 -5.897 1.976 1.00 82.56 185 PRO A CA 1
ATOM 1476 C C . PRO A 1 185 ? -12.218 -5.598 2.069 1.00 82.56 185 PRO A C 1
ATOM 1478 O O . PRO A 1 185 ? -11.444 -5.926 1.167 1.00 82.56 185 PRO A O 1
ATOM 1481 N N . ALA A 1 186 ? -11.808 -4.987 3.184 1.00 86.19 186 ALA A N 1
ATOM 1482 C CA . ALA A 1 186 ? -10.407 -4.684 3.455 1.00 86.19 186 ALA A CA 1
ATOM 1483 C C . ALA A 1 186 ? -9.564 -5.965 3.521 1.00 86.19 186 ALA A C 1
ATOM 1485 O O . ALA A 1 186 ? -9.931 -6.931 4.192 1.00 86.19 186 ALA A O 1
ATOM 1486 N N . ASP A 1 187 ? -8.417 -5.944 2.848 1.00 91.06 187 ASP A N 1
ATOM 1487 C CA . ASP A 1 187 ? -7.392 -6.984 2.938 1.00 91.06 187 ASP A CA 1
ATOM 1488 C C . ASP A 1 187 ? -6.393 -6.554 4.013 1.00 91.06 187 ASP A C 1
ATOM 1490 O O . ASP A 1 187 ? -5.389 -5.887 3.748 1.00 91.06 187 ASP A O 1
ATOM 1494 N N . LEU A 1 188 ? -6.762 -6.844 5.262 1.00 90.06 188 LEU A N 1
ATOM 1495 C CA . LEU A 1 188 ? -6.063 -6.344 6.442 1.00 90.06 188 LEU A CA 1
ATOM 1496 C C . LEU A 1 188 ? -4.654 -6.925 6.573 1.00 90.06 188 LEU A C 1
ATOM 1498 O O . LEU A 1 188 ? -3.754 -6.199 6.984 1.00 90.06 188 LEU A O 1
ATOM 1502 N N . ASP A 1 189 ? -4.442 -8.179 6.174 1.00 90.94 189 ASP A N 1
ATOM 1503 C CA . ASP A 1 189 ? -3.120 -8.808 6.219 1.00 90.94 189 ASP A CA 1
ATOM 1504 C C . ASP A 1 189 ? -2.159 -8.090 5.272 1.00 90.94 189 ASP A C 1
ATOM 1506 O O . ASP A 1 189 ? -1.084 -7.642 5.683 1.00 90.94 189 ASP A O 1
ATOM 1510 N N . ARG A 1 190 ? -2.582 -7.869 4.021 1.00 90.62 190 ARG A N 1
ATOM 1511 C CA . ARG A 1 190 ? -1.770 -7.130 3.053 1.00 90.62 190 ARG A CA 1
ATOM 1512 C C . ARG A 1 190 ? -1.583 -5.671 3.455 1.00 90.62 190 ARG A C 1
ATOM 1514 O O . ARG A 1 190 ? -0.488 -5.133 3.273 1.00 90.62 190 ARG A O 1
ATOM 1521 N N . ALA A 1 191 ? -2.618 -5.030 3.999 1.00 91.31 191 ALA A N 1
ATOM 1522 C CA . ALA A 1 191 ? -2.521 -3.665 4.501 1.00 91.31 191 ALA A CA 1
ATOM 1523 C C . ALA A 1 191 ? -1.463 -3.549 5.608 1.00 91.31 191 ALA A C 1
ATOM 1525 O O . ALA A 1 191 ? -0.605 -2.671 5.529 1.00 91.31 191 ALA A O 1
ATOM 1526 N N . ILE A 1 192 ? -1.481 -4.462 6.586 1.00 90.12 192 ILE A N 1
ATOM 1527 C CA . ILE A 1 192 ? -0.506 -4.521 7.681 1.00 90.12 192 ILE A CA 1
ATOM 1528 C C . ILE A 1 192 ? 0.905 -4.711 7.127 1.00 90.12 192 ILE A C 1
ATOM 1530 O O . ILE A 1 192 ? 1.759 -3.868 7.388 1.00 90.12 192 ILE A O 1
ATOM 1534 N N . THR A 1 193 ? 1.141 -5.738 6.302 1.00 90.19 193 THR A N 1
ATOM 1535 C CA . THR A 1 193 ? 2.476 -6.006 5.735 1.00 90.19 193 THR A CA 1
ATOM 1536 C C . THR A 1 193 ? 3.026 -4.793 4.987 1.00 90.19 193 THR A C 1
ATOM 1538 O O . THR A 1 193 ? 4.177 -4.399 5.166 1.00 90.19 193 THR A O 1
ATOM 1541 N N . CYS A 1 194 ? 2.198 -4.157 4.162 1.00 90.00 194 CYS A N 1
ATOM 1542 C CA . CYS A 1 194 ? 2.612 -2.989 3.398 1.00 90.00 194 CYS A CA 1
ATOM 1543 C C . CYS A 1 194 ? 2.916 -1.775 4.300 1.00 90.00 194 CYS A C 1
ATOM 1545 O O . CYS A 1 194 ? 3.895 -1.061 4.073 1.00 90.00 194 CYS A O 1
ATOM 1547 N N . LEU A 1 195 ? 2.113 -1.543 5.340 1.00 90.44 195 LEU A N 1
ATOM 1548 C CA . LEU A 1 195 ? 2.300 -0.414 6.254 1.00 90.44 195 LEU A CA 1
ATOM 1549 C C . LEU A 1 195 ? 3.476 -0.616 7.220 1.00 90.44 195 LEU A C 1
ATOM 1551 O O . LEU A 1 195 ? 4.167 0.356 7.513 1.00 90.44 195 LEU A O 1
ATOM 1555 N N . GLU A 1 196 ? 3.766 -1.849 7.648 1.00 89.94 196 GLU A N 1
ATOM 1556 C CA . GLU A 1 196 ? 4.978 -2.187 8.414 1.00 89.94 196 GLU A CA 1
ATOM 1557 C C . GLU A 1 196 ? 6.248 -1.839 7.623 1.00 89.94 196 GLU A C 1
ATOM 1559 O O . GLU A 1 196 ? 7.178 -1.230 8.153 1.00 89.94 196 GLU A O 1
ATOM 1564 N N . ILE A 1 197 ? 6.272 -2.163 6.326 1.00 87.06 197 ILE A N 1
ATOM 1565 C CA . ILE A 1 197 ? 7.402 -1.838 5.443 1.00 87.06 197 ILE A CA 1
ATOM 1566 C C . ILE A 1 197 ? 7.518 -0.319 5.250 1.00 87.06 197 ILE A C 1
ATOM 1568 O O . ILE A 1 197 ? 8.620 0.232 5.257 1.00 87.06 197 ILE A O 1
ATOM 1572 N N . ALA A 1 198 ? 6.388 0.375 5.102 1.00 87.56 198 ALA A N 1
ATOM 1573 C CA . ALA A 1 198 ? 6.352 1.821 4.903 1.00 87.56 198 ALA A CA 1
ATOM 1574 C C . ALA A 1 198 ? 6.650 2.641 6.174 1.00 87.56 198 ALA A C 1
ATOM 1576 O O . ALA A 1 198 ? 6.990 3.821 6.059 1.00 87.56 198 ALA A O 1
ATOM 1577 N N . GLN A 1 199 ? 6.548 2.040 7.367 1.00 84.50 199 GLN A N 1
ATOM 1578 C CA . GLN A 1 199 ? 6.625 2.722 8.666 1.00 84.50 199 GLN A CA 1
ATOM 1579 C C . GLN A 1 199 ? 7.890 3.574 8.838 1.00 84.50 199 GLN A C 1
ATOM 1581 O O . GLN A 1 199 ? 7.847 4.636 9.450 1.00 84.50 199 GLN A O 1
ATOM 1586 N N . LYS A 1 200 ? 9.023 3.123 8.285 1.00 77.81 200 LYS A N 1
ATOM 1587 C CA . LYS A 1 200 ? 10.317 3.817 8.408 1.00 77.81 200 LYS A CA 1
ATOM 1588 C C . LYS A 1 200 ? 10.487 4.991 7.445 1.00 77.81 200 LYS A C 1
ATOM 1590 O O . LYS A 1 200 ? 11.391 5.797 7.638 1.00 77.81 200 LYS A O 1
ATOM 1595 N N . GLU A 1 201 ? 9.663 5.072 6.404 1.00 75.38 201 GLU A N 1
ATOM 1596 C CA . GLU A 1 201 ? 9.812 6.063 5.332 1.00 75.38 201 GLU A CA 1
ATOM 1597 C C . GLU A 1 201 ? 8.685 7.088 5.260 1.00 75.38 201 GLU A C 1
ATOM 1599 O O . GLU A 1 201 ? 8.857 8.142 4.643 1.00 75.38 201 GLU A O 1
ATOM 1604 N N . LYS A 1 202 ? 7.527 6.793 5.855 1.00 78.75 202 LYS A N 1
ATOM 1605 C CA . LYS A 1 202 ? 6.366 7.681 5.856 1.00 78.75 202 LYS A CA 1
ATOM 1606 C C . LYS A 1 202 ? 5.911 7.924 7.290 1.00 78.75 202 LYS A C 1
ATOM 1608 O O . LYS A 1 202 ? 5.520 6.991 7.980 1.00 78.75 202 LYS A O 1
ATOM 1613 N N . GLU A 1 203 ? 5.927 9.191 7.698 1.00 77.56 203 GLU A N 1
ATOM 1614 C CA . GLU A 1 203 ? 5.585 9.640 9.056 1.00 77.56 203 GLU A CA 1
ATOM 1615 C C . GLU A 1 203 ? 4.170 9.224 9.490 1.00 77.56 203 GLU A C 1
ATOM 1617 O O . GLU A 1 203 ? 3.953 8.900 10.654 1.00 77.56 203 GLU A O 1
ATOM 1622 N N . ASP A 1 204 ? 3.238 9.125 8.539 1.00 80.94 204 ASP A N 1
ATOM 1623 C CA . ASP A 1 204 ? 1.849 8.744 8.812 1.00 80.94 204 ASP A CA 1
ATOM 1624 C C . ASP A 1 204 ? 1.586 7.236 8.738 1.00 80.94 204 ASP A C 1
ATOM 1626 O O . ASP A 1 204 ? 0.536 6.767 9.185 1.00 80.94 204 ASP A O 1
ATOM 1630 N N . ALA A 1 205 ? 2.513 6.444 8.187 1.00 85.50 205 ALA A N 1
ATOM 1631 C CA . ALA A 1 205 ? 2.346 4.994 8.095 1.00 85.50 205 ALA A CA 1
ATOM 1632 C C . ALA A 1 205 ? 2.076 4.317 9.459 1.00 85.50 205 ALA A C 1
ATOM 1634 O O . ALA A 1 205 ? 1.186 3.465 9.497 1.00 85.50 205 ALA A O 1
ATOM 1635 N N . PRO A 1 206 ? 2.720 4.711 10.582 1.00 87.25 206 PRO A N 1
ATOM 1636 C CA . PRO A 1 206 ? 2.357 4.236 11.919 1.00 87.25 206 PRO A CA 1
ATOM 1637 C C . PRO A 1 206 ? 0.874 4.416 12.281 1.00 87.25 206 PRO A C 1
ATOM 1639 O O . PRO A 1 206 ? 0.279 3.524 12.885 1.00 87.25 206 PRO A O 1
ATOM 1642 N N . LEU A 1 207 ? 0.246 5.533 11.894 1.00 88.31 207 LEU A N 1
ATOM 1643 C CA . LEU A 1 207 ? -1.156 5.809 12.233 1.00 88.31 207 LEU A CA 1
ATOM 1644 C C . LEU A 1 207 ? -2.097 4.858 11.496 1.00 88.31 207 LEU A C 1
ATOM 1646 O O . LEU A 1 207 ? -2.994 4.264 12.098 1.00 88.31 207 LEU A O 1
ATOM 1650 N N . TYR A 1 208 ? -1.863 4.669 10.198 1.00 90.19 208 TYR A N 1
ATOM 1651 C CA . TYR A 1 208 ? -2.633 3.725 9.393 1.00 90.19 208 TYR A CA 1
ATOM 1652 C C . TYR A 1 208 ? -2.374 2.273 9.801 1.00 90.19 208 TYR A C 1
ATOM 1654 O O . TYR A 1 208 ? -3.309 1.472 9.814 1.00 90.19 208 TYR A O 1
ATOM 1662 N N . LEU A 1 209 ? -1.139 1.934 10.184 1.00 92.12 209 LEU A N 1
ATOM 1663 C CA . LEU A 1 209 ? -0.787 0.602 10.675 1.00 92.12 209 LEU A CA 1
ATOM 1664 C C . LEU A 1 209 ? -1.536 0.277 11.970 1.00 92.12 209 LEU A C 1
ATOM 1666 O O . LEU A 1 209 ? -2.099 -0.806 12.117 1.00 92.12 209 LEU A O 1
ATOM 1670 N N . LEU A 1 210 ? -1.610 1.240 12.886 1.00 90.56 210 LEU A N 1
ATOM 1671 C CA . LEU A 1 210 ? -2.358 1.104 14.127 1.00 90.56 210 LEU A CA 1
ATOM 1672 C C . LEU A 1 210 ? -3.859 0.897 13.868 1.00 90.56 210 LEU A C 1
ATOM 1674 O O . LEU A 1 210 ? -4.475 0.031 14.494 1.00 90.56 210 LEU A O 1
ATOM 1678 N N . ILE A 1 211 ? -4.446 1.623 12.910 1.00 89.88 211 ILE A N 1
ATOM 1679 C CA . ILE A 1 211 ? -5.835 1.392 12.482 1.00 89.88 211 ILE A CA 1
ATOM 1680 C C . ILE A 1 211 ? -6.003 -0.035 11.939 1.00 89.88 211 ILE A C 1
ATOM 1682 O O . ILE A 1 211 ? -6.959 -0.717 12.316 1.00 89.88 211 ILE A O 1
ATOM 1686 N N . ALA A 1 212 ? -5.080 -0.494 11.090 1.00 90.75 212 ALA A N 1
ATOM 1687 C CA . ALA A 1 212 ? -5.118 -1.832 10.507 1.00 90.75 212 ALA A CA 1
ATOM 1688 C C . ALA A 1 212 ? -5.036 -2.927 11.585 1.00 90.75 212 ALA A C 1
ATOM 1690 O O . ALA A 1 212 ? -5.839 -3.860 11.566 1.00 90.75 212 ALA A O 1
ATOM 1691 N N . TYR A 1 213 ? -4.159 -2.778 12.586 1.00 91.38 213 TYR A N 1
ATOM 1692 C CA . TYR A 1 213 ? -4.081 -3.714 13.709 1.00 91.38 213 TYR A CA 1
ATOM 1693 C C . TYR A 1 213 ? -5.371 -3.786 14.520 1.00 91.38 213 TYR A C 1
ATOM 1695 O O . TYR A 1 213 ? -5.814 -4.886 14.855 1.00 91.38 213 TYR A O 1
ATOM 1703 N N . VAL A 1 214 ? -5.997 -2.645 14.823 1.00 88.12 214 VAL A N 1
ATOM 1704 C CA . VAL A 1 214 ? -7.269 -2.636 15.559 1.00 88.12 214 VAL A CA 1
ATOM 1705 C C . VAL A 1 214 ? -8.374 -3.311 14.748 1.00 88.12 214 VAL A C 1
ATOM 1707 O O . VAL A 1 214 ? -9.113 -4.127 15.298 1.00 88.12 214 VAL A O 1
ATOM 1710 N N . GLN A 1 215 ? -8.474 -3.031 13.445 1.00 88.75 215 GLN A N 1
ATOM 1711 C CA . GLN A 1 215 ? -9.472 -3.673 12.581 1.00 88.75 215 GLN A CA 1
ATOM 1712 C C . GLN A 1 215 ? -9.246 -5.183 12.440 1.00 88.75 215 GLN A C 1
ATOM 1714 O O . GLN A 1 215 ? -10.215 -5.937 12.386 1.00 88.75 215 GLN A O 1
ATOM 1719 N N . ALA A 1 216 ? -7.987 -5.627 12.442 1.00 88.44 216 ALA A N 1
ATOM 1720 C CA . ALA A 1 216 ? -7.617 -7.040 12.402 1.00 88.44 216 ALA A CA 1
ATOM 1721 C C . ALA A 1 216 ? -7.746 -7.749 13.765 1.00 88.44 216 ALA A C 1
ATOM 1723 O O . ALA A 1 216 ? -7.475 -8.944 13.864 1.00 88.44 216 ALA A O 1
ATOM 1724 N N . GLY A 1 217 ? -8.110 -7.031 14.836 1.00 88.81 217 GLY A N 1
ATOM 1725 C CA . GLY A 1 217 ? -8.179 -7.577 16.195 1.00 88.81 217 GLY A CA 1
ATOM 1726 C C . GLY A 1 217 ? -6.813 -7.835 16.849 1.00 88.81 217 GLY A C 1
ATOM 1727 O O . GLY A 1 217 ? -6.753 -8.443 17.916 1.00 88.81 217 GLY A O 1
ATOM 1728 N N . GLN A 1 218 ? -5.711 -7.355 16.262 1.00 91.69 218 GLN A N 1
ATOM 1729 C CA . GLN A 1 218 ? -4.344 -7.499 16.782 1.00 91.69 218 GLN A CA 1
ATOM 1730 C C . GLN A 1 218 ? -4.042 -6.441 17.862 1.00 91.69 218 GLN A C 1
ATOM 1732 O O . GLN A 1 218 ? -3.114 -5.640 17.739 1.00 91.69 218 GLN A O 1
ATOM 1737 N N . LEU A 1 219 ? -4.844 -6.419 18.935 1.00 91.38 219 LEU A N 1
ATOM 1738 C CA . LEU A 1 219 ? -4.827 -5.343 19.938 1.00 91.38 219 LEU A CA 1
ATOM 1739 C C . LEU A 1 219 ? -3.497 -5.212 20.692 1.00 91.38 219 LEU A C 1
ATOM 1741 O O . LEU A 1 219 ? -3.119 -4.103 21.054 1.00 91.38 219 LEU A O 1
ATOM 1745 N N . GLU A 1 220 ? -2.767 -6.307 20.914 1.00 90.38 220 GLU A N 1
ATOM 1746 C CA . GLU A 1 220 ? -1.456 -6.245 21.576 1.00 90.38 220 GLU A CA 1
ATOM 1747 C C . GLU A 1 220 ? -0.441 -5.454 20.746 1.00 90.38 220 GLU A C 1
ATOM 1749 O O . GLU A 1 220 ? 0.208 -4.546 21.267 1.00 90.38 220 GLU A O 1
ATOM 1754 N N . LYS A 1 221 ? -0.366 -5.729 19.438 1.00 91.44 221 LYS A N 1
ATOM 1755 C CA . LYS A 1 221 ? 0.485 -4.968 18.514 1.00 91.44 221 LYS A CA 1
ATOM 1756 C C . LYS A 1 221 ? 0.018 -3.523 18.382 1.00 91.44 221 LYS A C 1
ATOM 1758 O O . LYS A 1 221 ? 0.843 -2.615 18.369 1.00 91.44 221 LYS A O 1
ATOM 1763 N N . ALA A 1 222 ? -1.297 -3.305 18.337 1.00 89.88 222 ALA A N 1
ATOM 1764 C CA . ALA A 1 222 ? -1.868 -1.966 18.262 1.00 89.88 222 ALA A CA 1
ATOM 1765 C C . ALA A 1 222 ? -1.500 -1.116 19.491 1.00 89.88 222 ALA A C 1
ATOM 1767 O O . ALA A 1 222 ? -1.117 0.040 19.340 1.00 89.88 222 ALA A O 1
ATOM 1768 N N . ARG A 1 223 ? -1.558 -1.694 20.699 1.00 89.00 223 ARG A N 1
ATOM 1769 C CA . ARG A 1 223 ? -1.162 -1.029 21.951 1.00 89.00 223 ARG A CA 1
ATOM 1770 C C . ARG A 1 223 ? 0.335 -0.764 22.032 1.00 89.00 223 ARG A C 1
ATOM 1772 O O . ARG A 1 223 ? 0.721 0.311 22.479 1.00 89.00 223 ARG A O 1
ATOM 1779 N N . ALA A 1 224 ? 1.158 -1.719 21.597 1.00 91.56 224 ALA A N 1
ATOM 1780 C CA . ALA A 1 224 ? 2.603 -1.530 21.528 1.00 91.56 224 ALA A CA 1
ATOM 1781 C C . ALA A 1 224 ? 2.950 -0.342 20.619 1.00 91.56 224 ALA A C 1
ATOM 1783 O O . ALA A 1 224 ? 3.669 0.556 21.040 1.00 91.56 224 ALA A O 1
ATOM 1784 N N . LEU A 1 225 ? 2.343 -0.285 19.430 1.00 90.38 225 LEU A N 1
ATOM 1785 C CA . LEU A 1 225 ? 2.534 0.822 18.496 1.00 90.38 225 LEU A CA 1
ATOM 1786 C C . LEU A 1 225 ? 1.972 2.149 19.035 1.00 90.38 225 LEU A C 1
ATOM 1788 O O . LEU A 1 225 ? 2.616 3.181 18.893 1.00 90.38 225 LEU A O 1
ATOM 1792 N N . ALA A 1 226 ? 0.813 2.141 19.702 1.00 90.75 226 ALA A N 1
ATOM 1793 C CA . ALA A 1 226 ? 0.246 3.338 20.337 1.00 90.75 226 ALA A CA 1
ATOM 1794 C C . ALA A 1 226 ? 1.171 3.960 21.392 1.00 90.75 226 ALA A C 1
ATOM 1796 O O . ALA A 1 226 ? 1.184 5.179 21.536 1.00 90.75 226 ALA A O 1
ATOM 1797 N N . ALA A 1 227 ? 1.939 3.147 22.122 1.00 91.00 227 ALA A N 1
ATOM 1798 C CA . ALA A 1 227 ? 2.878 3.639 23.129 1.00 91.00 227 ALA A CA 1
ATOM 1799 C C . ALA A 1 227 ? 4.062 4.418 22.525 1.00 91.00 227 ALA A C 1
ATOM 1801 O O . ALA A 1 227 ? 4.731 5.160 23.243 1.00 91.00 227 ALA A O 1
ATOM 1802 N N . GLU A 1 228 ? 4.314 4.261 21.223 1.00 88.25 228 GLU A N 1
ATOM 1803 C CA . GLU A 1 228 ? 5.370 4.961 20.486 1.00 88.25 228 GLU A CA 1
ATOM 1804 C C . GLU A 1 228 ? 4.886 6.287 19.867 1.00 88.25 228 GLU A C 1
ATOM 1806 O O . GLU A 1 228 ? 5.708 7.086 19.418 1.00 88.25 228 GLU A O 1
ATOM 1811 N N . LEU A 1 229 ? 3.571 6.542 19.845 1.00 85.25 229 LEU A N 1
ATOM 1812 C CA . LEU A 1 229 ? 2.972 7.726 19.221 1.00 85.25 229 LEU A CA 1
ATOM 1813 C C . LEU A 1 229 ? 2.785 8.885 20.206 1.00 85.25 229 LEU A C 1
ATOM 1815 O O . LEU A 1 229 ? 2.566 8.696 21.404 1.00 85.25 229 LEU A O 1
ATOM 1819 N N . SER A 1 230 ? 2.820 10.115 19.687 1.00 86.12 230 SER A N 1
ATOM 1820 C CA . SER A 1 230 ? 2.535 11.310 20.485 1.00 86.12 230 SER A CA 1
ATOM 1821 C C . SER A 1 230 ? 1.043 11.422 20.832 1.00 86.12 230 SER A C 1
ATOM 1823 O O . SER A 1 230 ? 0.173 10.900 20.132 1.00 86.12 230 SER A O 1
ATOM 1825 N N . ALA A 1 231 ? 0.716 12.158 21.899 1.00 82.25 231 ALA A N 1
ATOM 1826 C CA . ALA A 1 231 ? -0.679 12.408 22.274 1.00 82.25 231 ALA A CA 1
ATOM 1827 C C . ALA A 1 231 ? -1.471 13.114 21.153 1.00 82.25 231 ALA A C 1
ATOM 1829 O O . ALA A 1 231 ? -2.627 12.774 20.911 1.00 82.25 231 ALA A O 1
ATOM 1830 N N . GLU A 1 232 ? -0.835 14.034 20.423 1.00 80.44 232 GLU A N 1
ATOM 1831 C CA . GLU A 1 232 ? -1.438 14.749 19.289 1.00 80.44 232 GLU A CA 1
ATOM 1832 C C . GLU A 1 232 ? -1.763 13.802 18.124 1.00 80.44 232 GLU A C 1
ATOM 1834 O O . GLU A 1 232 ? -2.849 13.859 17.545 1.00 80.44 232 GLU A O 1
ATOM 1839 N N . GLN A 1 233 ? -0.850 12.878 17.817 1.00 80.25 233 GLN A N 1
ATOM 1840 C CA . GLN A 1 233 ? -1.068 11.834 16.816 1.00 80.25 233 GLN A CA 1
ATOM 1841 C C . GLN A 1 233 ? -2.223 10.909 17.217 1.00 80.25 233 GLN A C 1
ATOM 1843 O O . GLN A 1 233 ? -3.085 10.584 16.398 1.00 80.25 233 GLN A O 1
ATOM 1848 N N . MET A 1 234 ? -2.278 10.537 18.497 1.00 84.56 234 MET A N 1
ATOM 1849 C CA . MET A 1 234 ? -3.348 9.708 19.042 1.00 84.56 234 MET A CA 1
ATOM 1850 C C . MET A 1 234 ? -4.714 10.400 18.966 1.00 84.56 234 MET A C 1
ATOM 1852 O O . MET A 1 234 ? -5.706 9.734 18.675 1.00 84.56 234 MET A O 1
ATOM 1856 N N . GLU A 1 235 ? -4.801 11.719 19.162 1.00 82.56 235 GLU A N 1
ATOM 1857 C CA . GLU A 1 235 ? -6.055 12.477 19.027 1.00 82.56 235 GLU A CA 1
ATOM 1858 C C . GLU A 1 235 ? -6.623 12.480 17.601 1.00 82.56 235 GLU A C 1
ATOM 1860 O O . GLU A 1 235 ? -7.850 12.489 17.437 1.00 82.56 235 GLU A O 1
ATOM 1865 N N . GLY A 1 236 ? -5.755 12.404 16.586 1.00 74.88 236 GLY A N 1
ATOM 1866 C CA . GLY A 1 236 ? -6.137 12.301 15.172 1.00 74.88 236 GLY A CA 1
ATOM 1867 C C . GLY A 1 236 ? -6.782 10.964 14.786 1.00 74.88 236 GLY A C 1
ATOM 1868 O O . GLY A 1 236 ? -7.444 10.862 13.748 1.00 74.88 236 GLY A O 1
ATOM 1869 N N . LEU A 1 237 ? -6.652 9.932 15.627 1.00 78.31 237 LEU A N 1
ATOM 1870 C CA . LEU A 1 237 ? -7.201 8.610 15.341 1.00 78.31 237 LEU A CA 1
ATOM 1871 C C . LEU A 1 237 ? -8.739 8.575 15.412 1.00 78.31 237 LEU A C 1
ATOM 1873 O O . LEU A 1 237 ? -9.364 9.246 16.254 1.00 78.31 237 LEU A O 1
ATOM 1877 N N . PRO A 1 238 ? -9.383 7.708 14.603 1.00 80.69 238 PRO A N 1
ATOM 1878 C CA . PRO A 1 238 ? -10.824 7.507 14.664 1.00 80.69 238 PRO A CA 1
ATOM 1879 C C . PRO A 1 238 ? -11.280 7.162 16.092 1.00 80.69 238 PRO A C 1
ATOM 1881 O O . PRO A 1 238 ? -10.633 6.346 16.753 1.00 80.69 238 PRO A O 1
ATOM 1884 N N . PRO A 1 239 ? -12.420 7.694 16.579 1.00 82.94 239 PRO A N 1
ATOM 1885 C CA . PRO A 1 239 ? -12.878 7.447 17.949 1.00 82.94 239 PRO A CA 1
ATOM 1886 C C . PRO A 1 239 ? -12.982 5.961 18.310 1.00 82.94 239 PRO A C 1
ATOM 1888 O O . PRO A 1 239 ? -12.612 5.568 19.410 1.00 82.94 239 PRO A O 1
ATOM 1891 N N . LYS A 1 240 ? -13.421 5.121 17.363 1.00 81.00 240 LYS A N 1
ATOM 1892 C CA . LYS A 1 240 ? -13.511 3.664 17.552 1.00 81.00 240 LYS A CA 1
ATOM 1893 C C . LYS A 1 240 ? -12.150 3.006 17.780 1.00 81.00 240 LYS A C 1
ATOM 1895 O O . LYS A 1 240 ? -12.061 2.057 18.543 1.00 81.00 240 LYS A O 1
ATOM 1900 N N . VAL A 1 241 ? -11.112 3.511 17.117 1.00 84.38 241 VAL A N 1
ATOM 1901 C CA . VAL A 1 241 ? -9.742 3.004 17.248 1.00 84.38 241 VAL A CA 1
ATOM 1902 C C . VAL A 1 241 ? -9.179 3.414 18.602 1.00 84.38 241 VAL A C 1
ATOM 1904 O O . VAL A 1 241 ? -8.680 2.565 19.327 1.00 84.38 241 VAL A O 1
ATOM 1907 N N . ARG A 1 242 ? -9.374 4.677 19.004 1.00 87.38 242 ARG A N 1
ATOM 1908 C CA . ARG A 1 242 ? -8.988 5.155 20.341 1.00 87.38 242 ARG A CA 1
ATOM 1909 C C . ARG A 1 242 ? -9.662 4.391 21.479 1.00 87.38 242 ARG A C 1
ATOM 1911 O O . ARG A 1 242 ? -9.025 4.129 22.482 1.00 87.38 242 ARG A O 1
ATOM 1918 N N . GLN A 1 243 ? -10.940 4.042 21.333 1.00 87.94 243 GLN A N 1
ATOM 1919 C CA . GLN A 1 243 ? -11.686 3.289 22.352 1.00 87.94 243 GLN A CA 1
ATOM 1920 C C . GLN A 1 243 ? -11.240 1.826 22.486 1.00 87.94 243 GLN A C 1
ATOM 1922 O O . GLN A 1 243 ? -11.526 1.203 23.505 1.00 87.94 243 GLN A O 1
ATOM 1927 N N . ALA A 1 244 ? -10.599 1.267 21.458 1.00 82.56 244 ALA A N 1
ATOM 1928 C CA . ALA A 1 244 ? -10.148 -0.122 21.446 1.00 82.56 244 ALA A CA 1
ATOM 1929 C C . ALA A 1 244 ? -8.758 -0.320 22.082 1.00 82.56 244 ALA A C 1
ATOM 1931 O O . ALA A 1 244 ? -8.386 -1.459 22.379 1.00 82.56 244 ALA A O 1
ATOM 1932 N N . LEU A 1 245 ? -8.000 0.765 22.263 1.00 85.38 245 LEU A N 1
ATOM 1933 C CA . LEU A 1 245 ? -6.630 0.768 22.781 1.00 85.38 245 LEU A CA 1
ATOM 1934 C C . LEU A 1 245 ? -6.625 0.954 24.294 1.00 85.38 245 LEU A C 1
ATOM 1936 O O . LEU A 1 245 ? -6.049 0.050 24.951 1.00 85.38 245 LEU A O 1
#